Protein AF-0000000084493816 (afdb_homodimer)

InterPro domains:
  IPR004360 Glyoxalase/fosfomycin resistance/dioxygenase domain [PF00903] (9-113)
  IPR029068 Glyoxalase/Bleomycin resistance protein/Dihydroxybiphenyl dioxygenase [G3DSA:3.10.180.10] (10-118)
  IPR029068 Glyoxalase/Bleomycin resistance protein/Dihydroxybiphenyl dioxygenase [SSF54593] (7-115)
  IPR037523 Vicinal oxygen chelate (VOC), core domain [PS51819] (5-116)
  IPR052164 Anthracycline and Secondary Metabolite Biosynthesis Protein [PTHR33993] (6-117)

Nearest PDB structures (foldseek):
  2rk0-assembly1_A  TM=6.250E-01  e=1.752E-04  Parafrankia sp. EAN1pec
  5umw-assembly2_B  TM=6.306E-01  e=1.533E-04  Streptomyces sp. CB03234
  5umw-assembly3_D  TM=6.139E-01  e=5.103E-04  Streptomyces sp. CB03234
  6cky-assembly1_B  TM=6.015E-01  e=4.773E-04  Streptomyces uncialis
  1lqp-assembly1_B  TM=6.392E-01  e=2.220E-03  Pseudomonas aeruginosa

Foldseek 3Di:
DDDPDDPDDDDDDPDLVLQQVQCCLQVVDHADPVSHDDDDDDPPDDDDDDDDDCPDVPWDNVDRDEEEDEDPPVVVSQVSCVVVVWDWPDDWDQDQQFIKTWTAGPVGGIYIYGYGDDPD/DDDPDDPDDDDDDPDLVLQQVQCCLQVVDHADPVSHDDDDDDPPDDDDDDDDDCPDVPWDNVDRDEEEDEDPPVVVSQVSCVVVVWDWPDDWDQDQQFIKTWTAGPVGGIYIYGYGDDPD

pLDDT: mean 96.65, std 6.19, range [45.25, 98.94]

Solvent-accessible surface area (backbone atoms only — not comparable to full-atom values): 13318 Å² total; per-residue (Å²): 134,59,65,36,32,57,30,26,45,37,34,51,30,90,52,56,70,63,50,47,52,46,38,27,74,74,55,60,47,67,56,49,95,83,41,25,36,76,48,66,56,42,91,85,44,48,22,37,41,31,56,37,54,56,79,42,78,88,51,62,65,89,52,59,60,38,48,23,36,23,36,70,62,57,66,59,51,51,51,50,30,54,74,75,69,46,65,66,75,54,79,71,42,78,56,94,69,17,39,36,41,37,36,62,49,98,86,66,45,53,35,36,40,33,24,66,54,74,85,118,136,60,66,35,32,58,32,26,46,37,33,52,31,90,53,59,68,63,49,46,52,46,39,26,74,73,56,61,46,68,56,51,95,84,40,25,35,77,48,66,56,42,91,86,44,49,23,38,42,32,56,36,55,54,80,43,78,88,50,64,65,90,52,59,61,38,49,23,37,22,36,69,61,56,68,58,51,53,50,49,31,54,74,73,69,47,65,67,73,55,79,72,43,78,55,93,69,17,39,36,42,35,34,62,50,98,86,67,47,52,34,37,39,33,23,65,53,74,86,117

Sequence (240 aa):
MRIKGFGGIFLRSKDIDALKNWYKETLGISMGDWNGTVIKPDADNETIFSFFNEESDYFPEEQSVMLNFQVEEIEAWMEHFNRIGIPLLKEPEKSEYGTFIWISDPEGRWIEIWEKKSLNMRIKGFGGIFLRSKDIDALKNWYKETLGISMGDWNGTVIKPDADNETIFSFFNEESDYFPEEQSVMLNFQVEEIEAWMEHFNRIGIPLLKEPEKSEYGTFIWISDPEGRWIEIWEKKSLN

Secondary structure (DSSP, 8-state):
----EEEEEEEEES-HHHHHHHHHHHH-----TTSEEEE---TT--EEEEEEETT--SS-TT-SEEEEEEES-HHHHHHHHHHTT---SS--EEETTEEEEEEE-TTS-EEEEEEEPP--/----EEEEEEEEES-HHHHHHHHHHHH-----TTSEEEE---TT--EEEEEEETT--SS-TT-SEEEEEEES-HHHHHHHHHHTT---SS--EEETTEEEEEEE-TTS-EEEEEEEPP--

Structure (mmCIF, N/CA/C/O backbone):
data_AF-0000000084493816-model_v1
#
loop_
_entity.id
_entity.type
_entity.pdbx_description
1 polymer Glyoxalase
#
loop_
_atom_site.group_PDB
_atom_site.id
_atom_site.type_symbol
_atom_site.label_atom_id
_atom_site.label_alt_id
_atom_site.label_comp_id
_atom_site.label_asym_id
_atom_site.label_entity_id
_atom_site.label_seq_id
_atom_site.pdbx_PDB_ins_code
_atom_site.Cartn_x
_atom_site.Cartn_y
_atom_site.Cartn_z
_atom_site.occupancy
_atom_site.B_iso_or_equiv
_atom_site.auth_seq_id
_atom_site.auth_comp_id
_atom_site.auth_asym_id
_atom_site.auth_atom_id
_atom_site.pdbx_PDB_model_num
ATOM 1 N N . MET A 1 1 ? -9.055 -12.445 -16.219 1 94.12 1 MET A N 1
ATOM 2 C CA . MET A 1 1 ? -8.57 -12.375 -14.844 1 94.12 1 MET A CA 1
ATOM 3 C C . MET A 1 1 ? -8.18 -10.945 -14.477 1 94.12 1 MET A C 1
ATOM 5 O O . MET A 1 1 ? -7.621 -10.219 -15.305 1 94.12 1 MET A O 1
ATOM 9 N N . ARG A 1 2 ? -8.633 -10.516 -13.25 1 95.25 2 ARG A N 1
ATOM 10 C CA . ARG A 1 2 ? -8.258 -9.18 -12.805 1 95.25 2 ARG A CA 1
ATOM 11 C C . ARG A 1 2 ? -8.039 -9.141 -11.297 1 95.25 2 ARG A C 1
ATOM 13 O O . ARG A 1 2 ? -8.539 -10.008 -10.578 1 95.25 2 ARG A O 1
ATOM 20 N N . ILE A 1 3 ? -7.309 -8.219 -10.828 1 97.5 3 ILE A N 1
ATOM 21 C CA . ILE A 1 3 ? -7.184 -7.996 -9.391 1 97.5 3 ILE A CA 1
ATOM 22 C C . ILE A 1 3 ? -8.445 -7.32 -8.859 1 97.5 3 ILE A C 1
ATOM 24 O O . ILE A 1 3 ? -9.039 -6.48 -9.539 1 97.5 3 ILE A O 1
ATOM 28 N N . LYS A 1 4 ? -8.867 -7.637 -7.727 1 95.88 4 LYS A N 1
ATOM 29 C CA . LYS A 1 4 ? -10.047 -7.051 -7.102 1 95.88 4 LYS A CA 1
ATOM 30 C C . LYS A 1 4 ? -9.688 -5.777 -6.344 1 95.88 4 LYS A C 1
ATOM 32 O O . LYS A 1 4 ? -10.562 -4.953 -6.059 1 95.88 4 LYS A O 1
ATOM 37 N N . GLY A 1 5 ? -8.5 -5.613 -5.996 1 97.06 5 GLY A N 1
ATOM 38 C CA . GLY A 1 5 ? -7.93 -4.555 -5.18 1 97.06 5 GLY A CA 1
ATOM 39 C C . GLY A 1 5 ? -6.746 -5.016 -4.352 1 97.06 5 GLY A C 1
ATOM 40 O O . GLY A 1 5 ? -6.258 -6.137 -4.523 1 97.06 5 GLY A O 1
ATOM 41 N N . PHE A 1 6 ? -6.242 -4.148 -3.559 1 98.56 6 PHE A N 1
ATOM 42 C CA . PHE A 1 6 ? -5.207 -4.535 -2.607 1 98.56 6 PHE A CA 1
ATOM 43 C C . PHE A 1 6 ? -5.793 -5.398 -1.492 1 98.56 6 PHE A C 1
ATOM 45 O O . PHE A 1 6 ? -6.777 -5.016 -0.859 1 98.56 6 PHE A O 1
ATOM 52 N N . GLY A 1 7 ? -5.207 -6.527 -1.312 1 98.25 7 GLY A N 1
ATOM 53 C CA . GLY A 1 7 ? -5.617 -7.398 -0.225 1 98.25 7 GLY A CA 1
ATOM 54 C C . GLY A 1 7 ? -4.852 -7.152 1.061 1 98.25 7 GLY A C 1
ATOM 55 O O . GLY A 1 7 ? -5.312 -7.523 2.145 1 98.25 7 GLY A O 1
ATOM 56 N N . GLY A 1 8 ? -3.697 -6.594 0.86 1 98.75 8 GLY A N 1
ATOM 57 C CA . GLY A 1 8 ? -2.861 -6.309 2.016 1 98.75 8 GLY A CA 1
ATOM 58 C C . GLY A 1 8 ? -1.75 -5.32 1.72 1 98.75 8 GLY A C 1
ATOM 59 O O . GLY A 1 8 ? -1.233 -5.273 0.601 1 98.75 8 GLY A O 1
ATOM 60 N N . ILE A 1 9 ? -1.418 -4.57 2.668 1 98.88 9 ILE A N 1
ATOM 61 C CA . ILE A 1 9 ? -0.25 -3.699 2.723 1 98.88 9 ILE A CA 1
ATOM 62 C C . ILE A 1 9 ? 0.529 -3.959 4.008 1 98.88 9 ILE A C 1
ATOM 64 O O . ILE A 1 9 ? 0.068 -3.619 5.102 1 98.88 9 ILE A O 1
ATOM 68 N N . PHE A 1 10 ? 1.665 -4.543 3.824 1 98.88 10 PHE A N 1
ATOM 69 C CA . PHE A 1 10 ? 2.463 -4.988 4.961 1 98.88 10 PHE A CA 1
ATOM 70 C C . PHE A 1 10 ? 3.744 -4.172 5.078 1 98.88 10 PHE A C 1
ATOM 72 O O . PHE A 1 10 ? 4.648 -4.305 4.25 1 98.88 10 PHE A O 1
ATOM 79 N N . LEU A 1 11 ? 3.846 -3.4 6.086 1 98.62 11 LEU A N 1
ATOM 80 C CA . LEU A 1 11 ? 4.98 -2.504 6.281 1 98.62 11 LEU A CA 1
ATOM 81 C C . LEU A 1 11 ? 5.934 -3.051 7.34 1 98.62 11 LEU A C 1
ATOM 83 O O . LEU A 1 11 ? 5.488 -3.553 8.375 1 98.62 11 LEU A O 1
ATOM 87 N N . ARG A 1 12 ? 7.195 -2.947 7.055 1 98.06 12 ARG A N 1
ATOM 88 C CA . ARG A 1 12 ? 8.18 -3.271 8.078 1 98.06 12 ARG A CA 1
ATOM 89 C C . ARG A 1 12 ? 8.312 -2.137 9.094 1 98.06 12 ARG A C 1
ATOM 91 O O . ARG A 1 12 ? 8.195 -0.962 8.734 1 98.06 12 ARG A O 1
ATOM 98 N N . SER A 1 13 ? 8.484 -2.529 10.266 1 97.81 13 SER A N 1
ATOM 99 C CA . SER A 1 13 ? 8.617 -1.555 11.344 1 97.81 13 SER A CA 1
ATOM 100 C C . SER A 1 13 ? 9.664 -1.992 12.359 1 97.81 13 SER A C 1
ATOM 102 O O . SER A 1 13 ? 9.797 -3.184 12.656 1 97.81 13 SER A O 1
ATOM 104 N N . LYS A 1 14 ? 10.414 -1.041 12.93 1 97.19 14 LYS A N 1
ATOM 105 C CA . LYS A 1 14 ? 11.406 -1.287 13.977 1 97.19 14 LYS A CA 1
ATOM 106 C C . LYS A 1 14 ? 10.75 -1.374 15.352 1 97.19 14 LYS A C 1
ATOM 108 O O . LYS A 1 14 ? 11.172 -2.164 16.203 1 97.19 14 LYS A O 1
ATOM 113 N N . ASP A 1 15 ? 9.812 -0.598 15.641 1 98.25 15 ASP A N 1
ATOM 114 C CA . ASP A 1 15 ? 9.078 -0.543 16.891 1 98.25 15 ASP A CA 1
ATOM 115 C C . ASP A 1 15 ? 7.566 -0.589 16.656 1 98.25 15 ASP A C 1
ATOM 117 O O . ASP A 1 15 ? 6.906 0.45 16.641 1 98.25 15 ASP A O 1
ATOM 121 N N . ILE A 1 16 ? 7.059 -1.788 16.578 1 98.5 16 ILE A N 1
ATOM 122 C CA . ILE A 1 16 ? 5.684 -2.021 16.156 1 98.5 16 ILE A CA 1
ATOM 123 C C . ILE A 1 16 ? 4.715 -1.404 17.156 1 98.5 16 ILE A C 1
ATOM 125 O O . ILE A 1 16 ? 3.754 -0.733 16.766 1 98.5 16 ILE A O 1
ATOM 129 N N . ASP A 1 17 ? 4.934 -1.599 18.406 1 98.31 17 ASP A N 1
ATOM 130 C CA . ASP A 1 17 ? 4.023 -1.095 19.422 1 98.31 17 ASP A CA 1
ATOM 131 C C . ASP A 1 17 ? 3.924 0.428 19.359 1 98.31 17 ASP A C 1
ATOM 133 O O . ASP A 1 17 ? 2.824 0.985 19.406 1 98.31 17 ASP A O 1
ATOM 137 N N . ALA A 1 18 ? 5.062 1.092 19.297 1 98.44 18 ALA A N 1
ATOM 138 C CA . ALA A 1 18 ? 5.066 2.549 19.203 1 98.44 18 ALA A CA 1
ATOM 139 C C . ALA A 1 18 ? 4.348 3.016 17.938 1 98.44 18 ALA A C 1
ATOM 141 O O . ALA A 1 18 ? 3.59 3.988 17.969 1 98.44 18 ALA A O 1
ATOM 142 N N . LEU A 1 19 ? 4.617 2.316 16.859 1 98.56 19 LEU A N 1
ATOM 143 C CA . LEU A 1 19 ? 4.004 2.705 15.594 1 98.56 19 LEU A CA 1
ATOM 144 C C . LEU A 1 19 ? 2.496 2.482 15.633 1 98.56 19 LEU A C 1
ATOM 146 O O . LEU A 1 19 ? 1.729 3.322 15.148 1 98.56 19 LEU A O 1
ATOM 150 N N . LYS A 1 20 ? 2.068 1.372 16.188 1 98.69 20 LYS A N 1
ATOM 151 C CA . LYS A 1 20 ? 0.638 1.113 16.328 1 98.69 20 LYS A CA 1
ATOM 152 C C . LYS A 1 20 ? -0.047 2.217 17.125 1 98.69 20 LYS A C 1
ATOM 154 O O . LYS A 1 20 ? -1.107 2.707 16.734 1 98.69 20 LYS A O 1
ATOM 159 N N . ASN A 1 21 ? 0.5 2.59 18.234 1 98.69 21 ASN A N 1
ATOM 160 C CA . ASN A 1 21 ? -0.053 3.656 19.062 1 98.69 21 ASN A CA 1
ATOM 161 C C . ASN A 1 21 ? -0.108 4.98 18.297 1 98.69 21 ASN A C 1
ATOM 163 O O . ASN A 1 21 ? -1.093 5.715 18.406 1 98.69 21 ASN A O 1
ATOM 167 N N . TRP A 1 22 ? 0.979 5.25 17.594 1 98.81 22 TRP A N 1
ATOM 168 C CA . TRP A 1 22 ? 1.022 6.484 16.812 1 98.81 22 TRP A CA 1
ATOM 169 C C . TRP A 1 22 ? -0.09 6.512 15.773 1 98.81 22 TRP A C 1
ATOM 171 O O . TRP A 1 22 ? -0.786 7.516 15.625 1 98.81 22 TRP A O 1
ATOM 181 N N . TYR A 1 23 ? -0.275 5.461 14.953 1 98.81 23 TYR A N 1
ATOM 182 C CA . TYR A 1 23 ? -1.303 5.398 13.922 1 98.81 23 TYR A CA 1
ATOM 183 C C . TYR A 1 23 ? -2.695 5.535 14.531 1 98.81 23 TYR A C 1
ATOM 185 O O . TYR A 1 23 ? -3.586 6.137 13.922 1 98.81 23 TYR A O 1
ATOM 193 N N . LYS A 1 24 ? -2.869 4.926 15.688 1 98.62 24 LYS A N 1
ATOM 194 C CA . LYS A 1 24 ? -4.148 5.055 16.391 1 98.62 24 LYS A CA 1
ATOM 195 C C . LYS A 1 24 ? -4.422 6.504 16.766 1 98.62 24 LYS A C 1
ATOM 197 O O . LYS A 1 24 ? -5.477 7.051 16.438 1 98.62 24 LYS A O 1
ATOM 202 N N . GLU A 1 25 ? -3.5 7.113 17.422 1 98.5 25 GLU A N 1
ATOM 203 C CA . GLU A 1 25 ? -3.668 8.484 17.891 1 98.5 25 GLU A CA 1
ATOM 204 C C . GLU A 1 25 ? -3.748 9.461 16.734 1 98.5 25 GLU A C 1
ATOM 206 O O . GLU A 1 25 ? -4.527 10.422 16.766 1 98.5 25 GLU A O 1
ATOM 211 N N . THR A 1 26 ? -2.949 9.266 15.719 1 98.81 26 THR A N 1
ATOM 212 C CA . THR A 1 26 ? -2.748 10.25 14.664 1 98.81 26 THR A CA 1
ATOM 213 C C . THR A 1 26 ? -3.795 10.086 13.562 1 98.81 26 THR A C 1
ATOM 215 O O . THR A 1 26 ? -4.32 11.078 13.047 1 98.81 26 THR A O 1
ATOM 218 N N . LEU A 1 27 ? -4.117 8.836 13.227 1 98.69 27 LEU A N 1
ATOM 219 C CA . LEU A 1 27 ? -4.961 8.594 12.062 1 98.69 27 LEU A CA 1
ATOM 220 C C . LEU A 1 27 ? -6.234 7.855 12.453 1 98.69 27 LEU A C 1
ATOM 222 O O . LEU A 1 27 ? -7.105 7.617 11.617 1 98.69 27 LEU A O 1
ATOM 226 N N . GLY A 1 28 ? -6.336 7.445 13.703 1 98.31 28 GLY A N 1
ATOM 227 C CA . GLY A 1 28 ? -7.5 6.703 14.172 1 98.31 28 GLY A CA 1
ATOM 228 C C . GLY A 1 28 ? -7.492 5.25 13.742 1 98.31 28 GLY A C 1
ATOM 229 O O . GLY A 1 28 ? -8.531 4.59 13.742 1 98.31 28 GLY A O 1
ATOM 230 N N . ILE A 1 29 ? -6.355 4.773 13.297 1 98.5 29 ILE A N 1
ATOM 231 C CA . ILE A 1 29 ? -6.246 3.389 12.852 1 98.5 29 ILE A CA 1
ATOM 232 C C . ILE A 1 29 ? -5.832 2.504 14.031 1 98.5 29 ILE A C 1
ATOM 234 O O . ILE A 1 29 ? -4.676 2.527 14.453 1 98.5 29 ILE A O 1
ATOM 238 N N . SER A 1 30 ? -6.77 1.758 14.477 1 98.25 30 SER A N 1
ATOM 239 C CA . SER A 1 30 ? -6.5 0.808 15.547 1 98.25 30 SER A CA 1
ATOM 240 C C . SER A 1 30 ? -6.145 -0.568 14.992 1 98.25 30 SER A C 1
ATOM 242 O O . SER A 1 30 ? -6.781 -1.048 14.055 1 98.25 30 SER A O 1
ATOM 244 N N . MET A 1 31 ? -5.141 -1.161 15.602 1 98.44 31 MET A N 1
ATOM 245 C CA . MET A 1 31 ? -4.676 -2.469 15.148 1 98.44 31 MET A CA 1
ATOM 246 C C . MET A 1 31 ? -4.758 -3.496 16.266 1 98.44 31 MET A C 1
ATOM 248 O O . MET A 1 31 ? -4.543 -3.166 17.438 1 98.44 31 MET A O 1
ATOM 252 N N . GLY A 1 32 ? -5.02 -4.703 15.93 1 98.19 32 GLY A N 1
ATOM 253 C CA . GLY A 1 32 ? -5.137 -5.781 16.891 1 98.19 32 GLY A CA 1
ATOM 254 C C . GLY A 1 32 ? -3.797 -6.34 17.328 1 98.19 32 GLY A C 1
ATOM 255 O O . GLY A 1 32 ? -2.746 -5.816 16.953 1 98.19 32 GLY A O 1
ATOM 256 N N . ASP A 1 33 ? -3.861 -7.41 18.141 1 97.69 33 ASP A N 1
ATOM 257 C CA . ASP A 1 33 ? -2.67 -8.047 18.688 1 97.69 33 ASP A CA 1
ATOM 258 C C . ASP A 1 33 ? -1.824 -8.688 17.594 1 97.69 33 ASP A C 1
ATOM 260 O O . ASP A 1 33 ? -0.624 -8.898 17.766 1 97.69 33 ASP A O 1
ATOM 264 N N . TRP A 1 34 ? -2.453 -8.945 16.516 1 97.31 34 TRP A N 1
ATOM 265 C CA . TRP A 1 34 ? -1.742 -9.531 15.383 1 97.31 34 TRP A CA 1
ATOM 266 C C . TRP A 1 34 ? -1.042 -8.453 14.562 1 97.31 34 TRP A C 1
ATOM 268 O O . TRP A 1 34 ? -0.647 -8.695 13.422 1 97.31 34 TRP A O 1
ATOM 278 N N . ASN A 1 35 ? -0.989 -7.188 15.047 1 98.5 35 ASN A N 1
ATOM 279 C CA . ASN A 1 35 ? -0.271 -6.047 14.492 1 98.5 35 ASN A CA 1
ATOM 280 C C . ASN A 1 35 ? -0.924 -5.535 13.211 1 98.5 35 ASN A C 1
ATOM 282 O O . ASN A 1 35 ? -0.248 -4.988 12.344 1 98.5 35 ASN A O 1
ATOM 286 N N . GLY A 1 36 ? -2.172 -5.738 13.062 1 98.69 36 GLY A N 1
ATOM 287 C CA . GLY A 1 36 ? -2.846 -5.305 11.852 1 98.69 36 GLY A CA 1
ATOM 288 C C . GLY A 1 36 ? -4.32 -5.02 12.055 1 98.69 36 GLY A C 1
ATOM 289 O O . GLY A 1 36 ? -4.828 -5.125 13.172 1 98.69 36 GLY A O 1
ATOM 290 N N . THR A 1 37 ? -4.902 -4.5 11 1 98.69 37 THR A N 1
ATOM 291 C CA . THR A 1 37 ? -6.336 -4.227 10.938 1 98.69 37 THR A CA 1
ATOM 292 C C . THR A 1 37 ? -6.867 -4.441 9.523 1 98.69 37 THR A C 1
ATOM 294 O O . THR A 1 37 ? -6.09 -4.641 8.586 1 98.69 37 THR A O 1
ATOM 297 N N . VAL A 1 38 ? -8.156 -4.535 9.414 1 97.88 38 VAL A N 1
ATOM 298 C CA . VAL A 1 38 ? -8.82 -4.598 8.117 1 97.88 38 VAL A CA 1
ATOM 299 C C . VAL A 1 38 ? -9.367 -3.221 7.75 1 97.88 38 VAL A C 1
ATOM 301 O O . VAL A 1 38 ? -10.125 -2.619 8.516 1 97.88 38 VAL A O 1
ATOM 304 N N . ILE A 1 39 ? -8.906 -2.727 6.672 1 97.31 39 ILE A N 1
ATOM 305 C CA . ILE A 1 39 ? -9.445 -1.474 6.152 1 97.31 39 ILE A CA 1
ATOM 306 C C . ILE A 1 39 ? -10.43 -1.766 5.02 1 97.31 3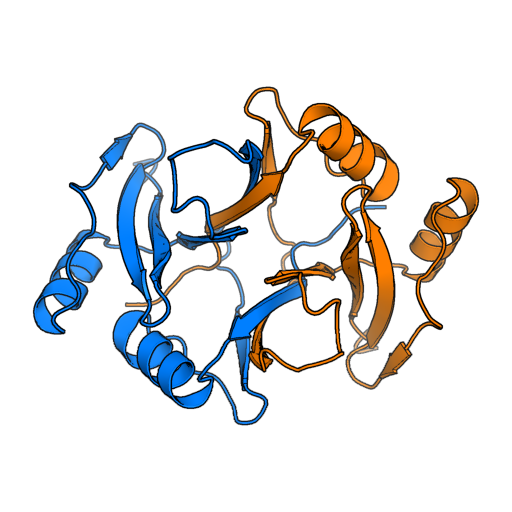9 ILE A C 1
ATOM 308 O O . ILE A 1 39 ? -10.062 -2.361 4.008 1 97.31 39 ILE A O 1
ATOM 312 N N . LYS A 1 40 ? -11.648 -1.415 5.219 1 95 40 LYS A N 1
ATOM 313 C CA . LYS A 1 40 ? -12.664 -1.466 4.168 1 95 40 LYS A CA 1
ATOM 314 C C . LYS A 1 40 ? -12.852 -0.097 3.52 1 95 40 LYS A C 1
ATOM 316 O O . LYS A 1 40 ? -13.289 0.853 4.176 1 95 40 LYS A O 1
ATOM 321 N N . PRO A 1 41 ? -12.477 -0.058 2.256 1 94.5 41 PRO A N 1
ATOM 322 C CA . PRO A 1 41 ? -12.586 1.245 1.597 1 94.5 41 PRO A CA 1
ATOM 323 C C . PRO A 1 41 ? -14.031 1.716 1.455 1 94.5 41 PRO A C 1
ATOM 325 O O . PRO A 1 41 ? -14.938 0.896 1.279 1 94.5 41 PRO A O 1
ATOM 328 N N . ASP A 1 42 ? -14.219 3.029 1.565 1 93.12 42 ASP A N 1
ATOM 329 C CA . ASP A 1 42 ? -15.516 3.609 1.231 1 93.12 42 ASP A CA 1
ATOM 330 C C . ASP A 1 42 ? -15.852 3.4 -0.245 1 93.12 42 ASP A C 1
ATOM 332 O O . ASP A 1 42 ? -14.953 3.162 -1.06 1 93.12 42 ASP A O 1
ATOM 336 N N . ALA A 1 43 ? -17.078 3.533 -0.568 1 91.06 43 ALA A N 1
ATOM 337 C CA . ALA A 1 43 ? -17.547 3.275 -1.929 1 91.06 43 ALA A CA 1
ATOM 338 C C . ALA A 1 43 ? -16.906 4.238 -2.922 1 91.06 43 ALA A C 1
ATOM 340 O O . ALA A 1 43 ? -16.672 3.883 -4.078 1 91.06 43 ALA A O 1
ATOM 341 N N . ASP A 1 44 ? -16.625 5.426 -2.457 1 90.75 44 ASP A N 1
ATOM 342 C CA . ASP A 1 44 ? -16.094 6.438 -3.365 1 90.75 44 ASP A CA 1
ATOM 343 C C . ASP A 1 44 ? -14.578 6.484 -3.309 1 90.75 44 ASP A C 1
ATOM 345 O O . ASP A 1 44 ? -13.953 7.391 -3.873 1 90.75 44 ASP A O 1
ATOM 349 N N . ASN A 1 45 ? -13.953 5.551 -2.588 1 94.06 45 ASN A N 1
ATOM 350 C CA . ASN A 1 45 ? -12.5 5.484 -2.494 1 94.06 45 ASN A CA 1
ATOM 351 C C . ASN A 1 45 ? -11.867 5.043 -3.812 1 94.06 45 ASN A C 1
ATOM 353 O O . ASN A 1 45 ? -12.406 4.168 -4.496 1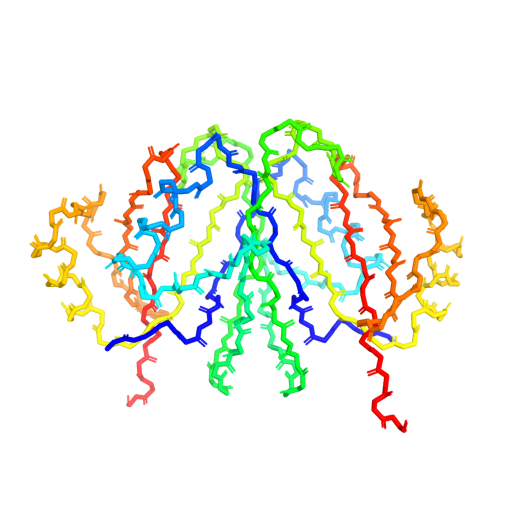 94.06 45 ASN A O 1
ATOM 357 N N . GLU A 1 46 ? -10.844 5.668 -4.215 1 93.88 46 GLU A N 1
ATOM 358 C CA . GLU A 1 46 ? -9.945 5.266 -5.297 1 93.88 46 GLU A CA 1
ATOM 359 C C . GLU A 1 46 ? -8.492 5.289 -4.84 1 93.88 46 GLU A C 1
ATOM 361 O O . GLU A 1 46 ? -8.078 6.195 -4.113 1 93.88 46 GLU A O 1
ATOM 366 N N . THR A 1 47 ? -7.812 4.273 -5.266 1 98 47 THR A N 1
ATOM 367 C CA . THR A 1 47 ? -6.406 4.191 -4.883 1 98 47 THR A CA 1
ATOM 368 C C . THR A 1 47 ? -5.504 4.426 -6.09 1 98 47 THR A C 1
ATOM 370 O O . THR A 1 47 ? -5.57 3.682 -7.074 1 98 47 THR A O 1
ATOM 373 N N . ILE A 1 48 ? -4.738 5.473 -6.051 1 98.5 48 ILE A N 1
ATOM 374 C CA . ILE A 1 48 ? -3.693 5.668 -7.047 1 98.5 48 ILE A CA 1
ATOM 375 C C . ILE A 1 48 ? -2.527 4.727 -6.766 1 98.5 48 ILE A C 1
ATOM 377 O O . ILE A 1 48 ? -1.966 4.734 -5.664 1 98.5 48 ILE A O 1
ATOM 381 N N . PHE A 1 49 ? -2.244 3.84 -7.656 1 98.88 49 PHE A N 1
ATOM 382 C CA . PHE A 1 49 ? -1.051 3.004 -7.621 1 98.88 49 PHE A CA 1
ATOM 383 C C . PHE A 1 49 ? -0.02 3.49 -8.633 1 98.88 49 PHE A C 1
ATOM 385 O O . PHE A 1 49 ? -0.279 3.498 -9.836 1 98.88 49 PHE A O 1
ATOM 392 N N . SER A 1 50 ? 1.095 3.934 -8.133 1 98.88 50 SER A N 1
ATOM 393 C CA . SER A 1 50 ? 2.035 4.578 -9.039 1 98.88 50 SER A CA 1
ATOM 394 C C . SER A 1 50 ? 3.479 4.285 -8.641 1 98.88 50 SER A C 1
ATOM 396 O O . SER A 1 50 ? 3.756 3.967 -7.484 1 98.88 50 SER A O 1
ATOM 398 N N . PHE A 1 51 ? 4.32 4.336 -9.648 1 98.81 51 PHE A N 1
ATOM 399 C CA . PHE A 1 51 ? 5.754 4.176 -9.445 1 98.81 51 PHE A CA 1
ATOM 400 C C . PHE A 1 51 ? 6.465 5.523 -9.492 1 98.81 51 PHE A C 1
ATOM 402 O O . PHE A 1 51 ? 6.137 6.371 -10.32 1 98.81 51 PHE A O 1
ATOM 409 N N . PHE A 1 52 ? 7.387 5.691 -8.602 1 98.5 52 PHE A N 1
ATOM 410 C CA . PHE A 1 52 ? 8.281 6.84 -8.57 1 98.5 52 PHE A CA 1
ATOM 411 C C . PHE A 1 52 ? 9.719 6.414 -8.812 1 98.5 52 PHE A C 1
ATOM 413 O O . PHE A 1 52 ? 10.156 5.363 -8.328 1 98.5 52 PHE A O 1
ATOM 420 N N . ASN A 1 53 ? 10.398 7.27 -9.508 1 96.88 53 ASN A N 1
ATOM 421 C CA . ASN A 1 53 ? 11.812 6.996 -9.742 1 96.88 53 ASN A CA 1
ATOM 422 C C . ASN A 1 53 ? 12.602 6.945 -8.438 1 96.88 53 ASN A C 1
ATOM 424 O O . ASN A 1 53 ? 12.312 7.695 -7.504 1 96.88 53 ASN A O 1
ATOM 428 N N . GLU A 1 54 ? 13.633 6.141 -8.453 1 95.06 54 GLU A N 1
ATOM 429 C CA . GLU A 1 54 ? 14.422 5.953 -7.242 1 95.06 54 GLU A CA 1
ATOM 430 C C . GLU A 1 54 ? 15.031 7.27 -6.77 1 95.06 54 GLU A C 1
ATOM 432 O O . GLU A 1 54 ? 15.273 7.453 -5.574 1 95.06 54 GLU A O 1
ATOM 437 N N . GLU A 1 55 ? 15.18 8.227 -7.672 1 94.44 55 GLU A N 1
ATOM 438 C CA . GLU A 1 55 ? 15.836 9.484 -7.336 1 94.44 55 GLU A CA 1
ATOM 439 C C . GLU A 1 55 ? 14.812 10.594 -7.086 1 94.44 55 GLU A C 1
ATOM 441 O O . GLU A 1 55 ? 15.18 11.734 -6.816 1 94.44 55 GLU A O 1
ATOM 446 N N . SER A 1 56 ? 13.547 10.211 -7.188 1 96.31 56 SER A N 1
ATOM 447 C CA . SER A 1 56 ? 12.516 11.219 -6.977 1 96.31 56 SER A CA 1
ATOM 448 C C . SER A 1 56 ? 12.625 11.836 -5.582 1 96.31 56 SER A C 1
ATOM 450 O O . SER A 1 56 ? 12.883 11.125 -4.605 1 96.31 56 SER A O 1
ATOM 452 N N . ASP A 1 57 ? 12.375 13.125 -5.496 1 96.06 57 ASP A N 1
ATOM 453 C CA . ASP A 1 57 ? 12.406 13.797 -4.199 1 96.06 57 ASP A CA 1
ATOM 454 C C . ASP A 1 57 ? 11 13.992 -3.645 1 96.06 57 ASP A C 1
ATOM 456 O O . ASP A 1 57 ? 10.797 14.758 -2.699 1 96.06 57 ASP A O 1
ATOM 460 N N . TYR A 1 58 ? 10.031 13.336 -4.18 1 97.12 58 TYR A N 1
ATOM 461 C CA . TYR A 1 58 ? 8.641 13.484 -3.764 1 97.12 58 TYR A CA 1
ATOM 462 C C . TYR A 1 58 ? 8.453 13.023 -2.324 1 97.12 58 TYR A C 1
ATOM 464 O O . TYR A 1 58 ? 7.633 13.586 -1.59 1 97.12 58 TYR A O 1
ATOM 472 N N . PHE A 1 59 ? 9.117 12.055 -1.895 1 97.56 59 PHE A N 1
ATOM 473 C CA . PHE A 1 59 ? 9.266 11.594 -0.518 1 97.56 59 PHE A CA 1
ATOM 474 C C . PHE A 1 59 ? 10.688 11.133 -0.251 1 97.56 59 PHE A C 1
ATOM 476 O O . PHE A 1 59 ? 11.5 11.031 -1.178 1 97.56 59 PHE A O 1
ATOM 483 N N . PRO A 1 60 ? 11.07 10.914 1.003 1 96.56 60 PRO A N 1
ATOM 484 C CA . PRO A 1 60 ? 12.469 10.641 1.319 1 96.56 60 PRO A CA 1
ATOM 485 C C . PRO A 1 60 ? 13.039 9.469 0.521 1 96.56 60 PRO A C 1
ATOM 487 O O . PRO A 1 60 ? 12.383 8.438 0.374 1 96.56 60 PRO A O 1
ATOM 490 N N . GLU A 1 61 ? 14.227 9.641 0.09 1 93 61 GLU A N 1
ATOM 491 C CA . GLU A 1 61 ? 14.852 8.695 -0.838 1 93 61 GLU A CA 1
ATOM 492 C C . GLU A 1 61 ? 15.008 7.32 -0.207 1 93 61 GLU A C 1
ATOM 494 O O . GLU A 1 61 ? 14.969 6.305 -0.904 1 93 61 GLU A O 1
ATOM 499 N N . GLU A 1 62 ? 15.18 7.285 1.07 1 92.94 62 GLU A N 1
ATOM 500 C CA . GLU A 1 62 ? 15.422 6.02 1.758 1 92.94 62 GLU A CA 1
ATOM 501 C C . GLU A 1 62 ? 14.125 5.238 1.946 1 92.94 62 GLU A C 1
ATOM 503 O O . GLU A 1 62 ? 14.148 4.066 2.332 1 92.94 62 GLU A O 1
ATOM 508 N N . GLN A 1 63 ? 13.039 5.902 1.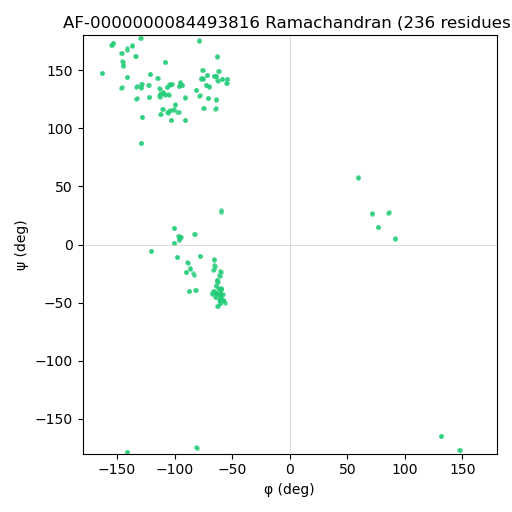664 1 95.44 63 GLN A N 1
ATOM 509 C CA . GLN A 1 63 ? 11.727 5.273 1.785 1 95.44 63 GLN A CA 1
ATOM 510 C C . GLN A 1 63 ? 11.305 4.625 0.469 1 95.44 63 GLN A C 1
ATOM 512 O O . GLN A 1 63 ? 11.273 5.289 -0.57 1 95.44 63 GLN A O 1
ATOM 517 N N . SER A 1 64 ? 10.961 3.391 0.531 1 96.06 64 SER A N 1
ATOM 518 C CA . SER A 1 64 ? 10.672 2.674 -0.707 1 96.06 64 SER A CA 1
ATOM 519 C C . SER A 1 64 ? 9.203 2.809 -1.092 1 96.06 64 SER A C 1
ATOM 521 O O . SER A 1 64 ? 8.82 2.488 -2.217 1 96.06 64 SER A O 1
ATOM 523 N N . VAL A 1 65 ? 8.328 3.266 -0.129 1 98.5 65 VAL A N 1
ATOM 524 C CA . VAL A 1 65 ? 6.898 3.395 -0.376 1 98.5 65 VAL A CA 1
ATOM 525 C C . VAL A 1 65 ? 6.348 4.594 0.391 1 98.5 65 VAL A C 1
ATOM 527 O O . VAL A 1 65 ? 6.754 4.855 1.525 1 98.5 65 VAL A O 1
ATOM 530 N N . MET A 1 66 ? 5.574 5.348 -0.214 1 98.81 66 MET A N 1
ATOM 531 C CA . MET A 1 66 ? 4.75 6.324 0.494 1 98.81 66 MET A CA 1
ATOM 532 C C . MET A 1 66 ? 3.271 5.969 0.389 1 98.81 66 MET A C 1
ATOM 534 O O . MET A 1 66 ? 2.775 5.676 -0.7 1 98.81 66 MET A O 1
ATOM 538 N N . LEU A 1 67 ? 2.605 5.945 1.523 1 98.88 67 LEU A N 1
ATOM 539 C CA . LEU A 1 67 ? 1.167 5.707 1.554 1 98.88 67 LEU A CA 1
ATOM 540 C C . LEU A 1 67 ? 0.399 7.023 1.601 1 98.88 67 LEU A C 1
ATOM 542 O O . LEU A 1 67 ? 0.826 7.973 2.262 1 98.88 67 LEU A O 1
ATOM 546 N N . ASN A 1 68 ? -0.611 7.074 0.902 1 98.88 68 ASN A N 1
ATOM 547 C CA . ASN A 1 68 ? -1.596 8.148 0.922 1 98.88 68 ASN A CA 1
ATOM 548 C C . ASN A 1 68 ? -2.941 7.668 1.459 1 98.88 68 ASN A C 1
ATOM 550 O O . ASN A 1 68 ? -3.457 6.641 1.021 1 98.88 68 ASN A O 1
ATOM 554 N N . PHE A 1 69 ? -3.475 8.328 2.434 1 98.81 69 PHE A N 1
ATOM 555 C CA . PHE A 1 69 ? -4.805 8.023 2.953 1 98.81 69 PHE A CA 1
ATOM 556 C C . PHE A 1 69 ? -5.812 9.078 2.498 1 98.81 69 PHE A C 1
ATOM 558 O O . PHE A 1 69 ? -5.574 10.273 2.646 1 98.81 69 PHE A O 1
ATOM 565 N N . GLN A 1 70 ? -6.887 8.57 1.954 1 98.31 70 GLN A N 1
ATOM 566 C CA . GLN A 1 70 ? -7.977 9.453 1.558 1 98.31 70 GLN A CA 1
ATOM 567 C C . GLN A 1 70 ? -8.859 9.805 2.75 1 98.31 70 GLN A C 1
ATOM 569 O O . GLN A 1 70 ? -9.219 8.93 3.543 1 98.31 70 GLN A O 1
ATOM 574 N N . VAL A 1 71 ? -9.188 11.086 2.92 1 98.25 71 VAL A N 1
ATOM 575 C CA . VAL A 1 71 ? -10.031 11.523 4.027 1 98.25 71 VAL A CA 1
ATOM 576 C C . VAL A 1 71 ? -11.055 12.539 3.527 1 98.25 71 VAL A C 1
ATOM 578 O O . VAL A 1 71 ? -11.055 12.906 2.352 1 98.25 71 VAL A O 1
ATOM 581 N N . GLU A 1 72 ? -11.992 12.859 4.418 1 96.5 72 GLU A N 1
ATOM 582 C CA . GLU A 1 72 ? -12.828 14.047 4.285 1 96.5 72 GLU A CA 1
ATOM 583 C C . GLU A 1 72 ? -12.445 15.109 5.312 1 96.5 72 GLU A C 1
ATOM 585 O O . GLU A 1 72 ? -11.812 14.797 6.324 1 96.5 72 GLU A O 1
ATOM 590 N N . GLU A 1 73 ? -12.797 16.406 4.965 1 96.38 73 GLU A N 1
ATOM 591 C CA . GLU A 1 73 ? -12.594 17.516 5.895 1 96.38 73 GLU A CA 1
ATOM 592 C C . GLU A 1 73 ? -11.117 17.656 6.266 1 96.38 73 GLU A C 1
ATOM 594 O O . GLU A 1 73 ? -10.773 17.688 7.449 1 96.38 73 GLU A O 1
ATOM 599 N N . ILE A 1 74 ? -10.281 17.844 5.312 1 98.06 74 ILE A N 1
ATOM 600 C CA . ILE A 1 74 ? -8.836 17.859 5.488 1 98.06 74 ILE A CA 1
ATOM 601 C C . ILE A 1 74 ? -8.445 18.984 6.441 1 98.06 74 ILE A C 1
ATOM 603 O O . ILE A 1 74 ? -7.465 18.875 7.18 1 98.06 74 ILE A O 1
ATOM 607 N N . GLU A 1 75 ? -9.242 20.047 6.523 1 97.94 75 GLU A N 1
ATOM 608 C CA . GLU A 1 75 ? -8.977 21.125 7.477 1 97.94 75 GLU A CA 1
ATOM 609 C C . GLU A 1 75 ? -9.086 20.625 8.914 1 97.94 75 GLU A C 1
ATOM 611 O O . GLU A 1 75 ? -8.297 21.016 9.773 1 97.94 75 GLU A O 1
ATOM 616 N N . ALA A 1 76 ? -10.094 19.828 9.125 1 98.5 76 ALA A N 1
ATOM 617 C CA . ALA A 1 76 ? -10.242 19.219 10.445 1 98.5 76 ALA A CA 1
ATOM 618 C C . ALA A 1 76 ? -9.047 18.344 10.789 1 98.5 76 ALA A C 1
ATOM 620 O O . ALA A 1 76 ? -8.609 18.312 11.945 1 98.5 76 ALA A O 1
ATOM 621 N N . TRP A 1 77 ? -8.523 17.625 9.82 1 98.69 77 TRP A N 1
ATOM 622 C CA . TRP A 1 77 ? -7.336 16.797 10.031 1 98.69 77 TRP A CA 1
ATOM 623 C C . TRP A 1 77 ? -6.121 17.656 10.367 1 98.69 77 TRP A C 1
ATOM 625 O O . TRP A 1 77 ? -5.34 17.328 11.258 1 98.69 77 TRP A O 1
ATOM 635 N N . MET A 1 78 ? -5.969 18.766 9.664 1 98.62 78 MET A N 1
ATOM 636 C CA . MET A 1 78 ? -4.863 19.672 9.961 1 98.62 78 MET A CA 1
ATOM 637 C C . MET A 1 78 ? -4.957 20.203 11.391 1 98.62 78 MET A C 1
ATOM 639 O O . MET A 1 78 ? -3.947 20.281 12.094 1 98.62 78 MET A O 1
ATOM 643 N N . GLU A 1 79 ? -6.156 20.562 11.742 1 98.62 79 GLU A N 1
ATOM 644 C CA . GLU A 1 79 ? -6.371 21 13.117 1 98.62 79 GLU A CA 1
ATOM 645 C C . GLU A 1 79 ? -6.023 19.906 14.117 1 98.62 79 GLU A C 1
ATOM 647 O O . GLU A 1 79 ? -5.383 20.172 15.133 1 98.62 79 GLU A O 1
ATOM 652 N N . HIS A 1 80 ? -6.5 18.734 13.828 1 98.75 80 HIS A N 1
ATOM 653 C CA . HIS A 1 80 ? -6.207 17.578 14.672 1 98.75 80 HIS A CA 1
ATOM 654 C C . HIS A 1 80 ? -4.703 17.359 14.805 1 98.75 80 HIS A C 1
ATOM 656 O O 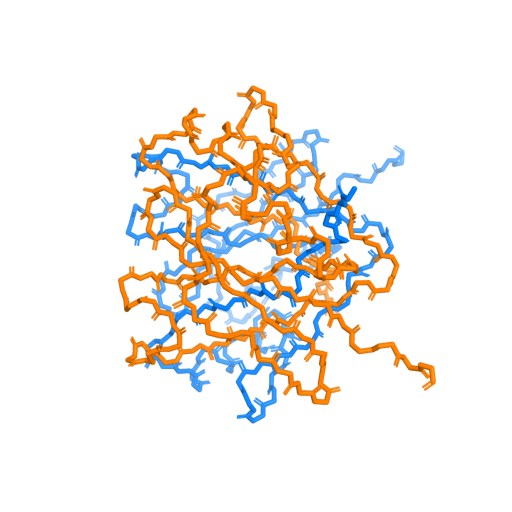. HIS A 1 80 ? -4.184 17.234 15.914 1 98.75 80 HIS A O 1
ATOM 662 N N . PHE A 1 81 ? -3.957 17.359 13.648 1 98.81 81 PHE A N 1
ATOM 663 C CA . PHE A 1 81 ? -2.512 17.156 13.664 1 98.81 81 PHE A CA 1
ATOM 664 C C . PHE A 1 81 ? -1.834 18.234 14.508 1 98.81 81 PHE A C 1
ATOM 666 O O . PHE A 1 81 ? -0.938 17.938 15.297 1 98.81 81 PHE A O 1
ATOM 673 N N . ASN A 1 82 ? -2.295 19.422 14.305 1 98.56 82 ASN A N 1
ATOM 674 C CA . ASN A 1 82 ? -1.76 20.531 15.102 1 98.56 82 ASN A CA 1
ATOM 675 C C . ASN A 1 82 ? -1.986 20.312 16.594 1 98.56 82 ASN A C 1
ATOM 677 O O . ASN A 1 82 ? -1.067 20.484 17.391 1 98.56 82 ASN A O 1
ATOM 681 N N . ARG A 1 83 ? -3.168 19.938 16.969 1 98.44 83 ARG A N 1
ATOM 682 C CA . ARG A 1 83 ? -3.549 19.75 18.359 1 98.44 83 ARG A CA 1
ATOM 683 C C . ARG A 1 83 ? -2.682 18.688 19.031 1 98.44 83 ARG A C 1
ATOM 685 O O . ARG A 1 83 ? -2.305 18.812 20.188 1 98.44 83 ARG A O 1
ATOM 692 N N . ILE A 1 84 ? -2.371 17.672 18.266 1 98.38 84 ILE A N 1
ATOM 693 C CA . ILE A 1 84 ? -1.653 16.562 18.891 1 98.38 84 ILE A CA 1
ATOM 694 C C . ILE A 1 84 ? -0.154 16.719 18.641 1 98.38 84 ILE A C 1
ATOM 696 O O . ILE A 1 84 ? 0.624 15.797 18.922 1 98.38 84 ILE A O 1
ATOM 700 N N . GLY A 1 85 ? 0.271 17.766 18.031 1 98.38 85 GLY A N 1
ATOM 701 C CA . GLY A 1 85 ? 1.68 18.109 17.922 1 98.38 85 GLY A CA 1
ATOM 702 C C . GLY A 1 85 ? 2.365 17.438 16.734 1 98.38 85 GLY A C 1
ATOM 703 O O . GLY A 1 85 ? 3.57 17.188 16.781 1 98.38 85 GLY A O 1
ATOM 704 N N . ILE A 1 86 ? 1.696 17.125 15.703 1 98.56 86 ILE A N 1
ATOM 705 C CA . ILE A 1 86 ? 2.26 16.562 14.477 1 98.56 86 ILE A CA 1
ATOM 706 C C . ILE A 1 86 ? 2.338 17.656 13.414 1 98.56 86 ILE A C 1
ATOM 708 O O . ILE A 1 86 ? 1.316 18.062 12.852 1 98.56 86 ILE A O 1
ATOM 712 N N . PRO A 1 87 ? 3.486 18.109 13.141 1 98.19 87 PRO A N 1
ATOM 713 C CA . PRO A 1 87 ? 3.604 19.188 12.156 1 98.19 87 PRO A CA 1
ATOM 714 C C . PRO A 1 87 ? 3.432 18.703 10.719 1 98.19 87 PRO A C 1
ATOM 716 O O . PRO A 1 87 ? 3.787 17.562 10.406 1 98.19 87 PRO A O 1
ATOM 719 N N . LEU A 1 88 ? 2.938 19.578 9.898 1 98.81 88 LEU A N 1
ATOM 720 C CA . LEU A 1 88 ? 2.982 19.328 8.461 1 98.81 88 LEU A CA 1
ATOM 721 C C . LEU A 1 88 ? 4.406 19.453 7.934 1 98.81 88 LEU A C 1
ATOM 723 O O . LEU A 1 88 ? 5.172 20.297 8.391 1 98.81 88 LEU A O 1
ATOM 727 N N . LEU A 1 89 ? 4.676 18.656 6.992 1 98.62 89 LEU A N 1
ATOM 728 C CA . LEU A 1 89 ? 6.035 18.641 6.461 1 98.62 89 LEU A CA 1
ATOM 729 C C . LEU A 1 89 ? 6.234 19.75 5.43 1 98.62 89 LEU A C 1
ATOM 731 O O . LEU A 1 89 ? 7.367 20.156 5.152 1 98.62 89 LEU A O 1
ATOM 735 N N . LYS A 1 90 ? 5.242 20.188 4.785 1 97.75 90 LYS A N 1
ATOM 736 C CA . LYS A 1 90 ? 5.207 21.297 3.828 1 97.75 90 LYS A CA 1
ATOM 737 C C . LYS A 1 90 ? 3.812 21.906 3.754 1 97.75 90 LYS A C 1
ATOM 739 O O . LYS A 1 90 ? 2.869 21.406 4.363 1 97.75 90 LYS A O 1
ATOM 744 N N . GLU A 1 91 ? 3.725 23.016 3.049 1 98.12 91 GLU A N 1
ATOM 745 C CA . GLU A 1 91 ? 2.428 23.672 2.895 1 98.12 91 GLU A CA 1
ATOM 746 C C . GLU A 1 91 ? 1.448 22.781 2.133 1 98.12 91 GLU A C 1
ATOM 748 O O . GLU A 1 91 ? 1.84 22.062 1.213 1 98.12 91 GLU A O 1
ATOM 753 N N . PRO A 1 92 ? 0.176 22.891 2.553 1 98.56 92 PRO A N 1
ATOM 754 C CA . PRO A 1 92 ? -0.83 22.141 1.797 1 98.56 92 PRO A CA 1
ATOM 755 C C . PRO A 1 92 ? -0.797 22.453 0.302 1 98.56 92 PRO A C 1
ATOM 757 O O . PRO A 1 92 ? -0.54 23.594 -0.09 1 98.56 92 PRO A O 1
ATOM 760 N N . GLU A 1 93 ? -1.014 21.406 -0.448 1 98.25 93 GLU A N 1
ATOM 761 C CA . GLU A 1 93 ? -1.127 21.578 -1.892 1 98.25 93 GLU A CA 1
ATOM 762 C C . GLU A 1 93 ? -2.566 21.391 -2.361 1 98.25 93 GLU A C 1
ATOM 764 O O . GLU A 1 93 ? -3.213 20.406 -2.012 1 98.25 93 GLU A O 1
ATOM 769 N N . LYS A 1 94 ? -3.043 22.375 -3.123 1 97.5 94 LYS A N 1
ATOM 770 C CA . LYS A 1 94 ? -4.363 22.281 -3.74 1 97.5 94 LYS A CA 1
ATOM 771 C C . LYS A 1 94 ? -4.254 22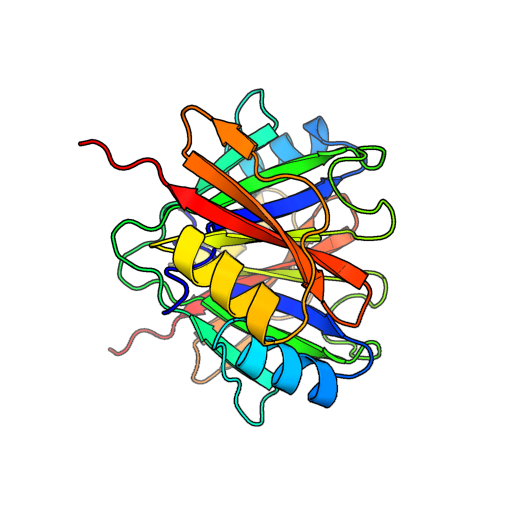.125 -5.254 1 97.5 94 LYS A C 1
ATOM 773 O O . LYS A 1 94 ? -3.445 22.812 -5.895 1 97.5 94 LYS A O 1
ATOM 778 N N . SER A 1 95 ? -4.957 21.188 -5.75 1 96.06 95 SER A N 1
ATOM 779 C CA . SER A 1 95 ? -4.961 20.922 -7.188 1 96.06 95 SER A CA 1
ATOM 780 C C . SER A 1 95 ? -6.355 20.547 -7.676 1 96.06 95 SER A C 1
ATOM 782 O O . SER A 1 95 ? -7.32 20.594 -6.91 1 96.06 95 SER A O 1
ATOM 784 N N . GLU A 1 96 ? -6.469 20.25 -8.984 1 95.38 96 GLU A N 1
ATOM 785 C CA . GLU A 1 96 ? -7.742 19.797 -9.547 1 95.38 96 GLU A CA 1
ATOM 786 C C . GLU A 1 96 ? -8.148 18.438 -8.984 1 95.38 96 GLU A C 1
ATOM 788 O O . GLU A 1 96 ? -9.312 18.047 -9.07 1 95.38 96 GLU A O 1
ATOM 793 N N . TYR A 1 97 ? -7.227 17.781 -8.328 1 95.44 97 TYR A N 1
ATOM 794 C CA . TYR A 1 97 ? -7.508 16.438 -7.809 1 95.44 97 TYR A CA 1
ATOM 795 C C . TYR A 1 97 ? -7.879 16.5 -6.332 1 95.44 97 TYR A C 1
ATOM 797 O O . TYR A 1 97 ? -8.281 15.492 -5.746 1 95.44 97 TYR A O 1
ATOM 805 N N . GLY A 1 98 ? -7.676 17.672 -5.734 1 97.38 98 GLY A N 1
ATOM 806 C CA . GLY A 1 98 ? -8.016 17.828 -4.328 1 97.38 98 GLY A CA 1
ATOM 807 C C . GLY A 1 98 ? -6.91 18.469 -3.514 1 97.38 98 GLY A C 1
ATOM 808 O O . GLY A 1 98 ? -6.066 19.188 -4.059 1 97.38 98 GLY A O 1
ATOM 809 N N . THR A 1 99 ? -7.035 18.344 -2.268 1 98.44 99 THR A N 1
ATOM 810 C CA . THR A 1 99 ? -6.07 18.922 -1.337 1 98.44 99 THR A CA 1
ATOM 811 C C . THR A 1 99 ? -5.195 17.828 -0.722 1 98.44 99 THR A C 1
ATOM 813 O O . THR A 1 99 ? -5.688 16.766 -0.348 1 98.44 99 THR A O 1
ATOM 816 N N . PHE A 1 100 ? -3.9 18.109 -0.668 1 98.75 100 PHE A N 1
ATOM 817 C CA . PHE A 1 100 ? -2.91 17.172 -0.147 1 98.75 100 PHE A CA 1
ATOM 818 C C . PHE A 1 100 ? -2.131 17.797 1.006 1 98.75 100 PHE A C 1
ATOM 820 O O . PHE A 1 100 ? -1.741 18.969 0.94 1 98.75 100 PHE A O 1
ATOM 827 N N . ILE A 1 101 ? -1.898 17.094 2.029 1 98.88 101 ILE A N 1
ATOM 828 C CA . ILE A 1 101 ? -0.975 17.469 3.096 1 98.88 101 ILE A CA 1
ATOM 829 C C . ILE A 1 101 ? -0.073 16.281 3.438 1 98.88 101 ILE A C 1
ATOM 831 O O . ILE A 1 101 ? -0.361 15.141 3.057 1 98.88 101 ILE A O 1
ATOM 835 N N . TRP A 1 102 ? 1.046 16.516 4.102 1 98.94 102 TRP A N 1
ATOM 836 C CA . TRP A 1 102 ? 2.041 15.492 4.41 1 98.94 102 TRP A CA 1
ATOM 837 C C . TRP A 1 102 ? 2.467 15.578 5.871 1 98.94 102 TRP A C 1
ATOM 839 O O . TRP A 1 102 ? 2.705 16.672 6.398 1 98.94 102 TRP A O 1
ATOM 849 N N . ILE A 1 103 ? 2.539 14.469 6.449 1 98.88 103 ILE A N 1
ATOM 850 C CA . ILE A 1 103 ? 3.094 14.312 7.789 1 98.88 103 ILE A CA 1
ATOM 851 C C . ILE A 1 103 ? 4.133 13.195 7.793 1 98.88 103 ILE A C 1
ATOM 853 O O . ILE A 1 103 ? 4.379 12.562 6.762 1 98.88 103 ILE A O 1
ATOM 857 N N . SER A 1 104 ? 4.754 12.961 8.922 1 98.62 104 SER A N 1
ATOM 858 C CA . SER A 1 104 ? 5.738 11.898 9.062 1 98.62 104 SER A CA 1
ATOM 859 C C . SER A 1 104 ? 5.434 11.023 10.281 1 98.62 104 SER A C 1
ATOM 861 O O . SER A 1 104 ? 5.082 11.531 11.344 1 98.62 104 SER A O 1
ATOM 863 N N . ASP A 1 105 ? 5.52 9.711 10.07 1 98.38 105 ASP A N 1
ATOM 864 C CA . ASP A 1 105 ? 5.371 8.836 11.234 1 98.38 105 ASP A CA 1
ATOM 865 C C . ASP A 1 105 ? 6.656 8.781 12.055 1 98.38 105 ASP A C 1
ATOM 867 O O . ASP A 1 105 ? 7.664 9.391 11.68 1 98.38 105 ASP A O 1
ATOM 871 N N . PRO A 1 106 ? 6.734 8.125 13.188 1 97.81 106 PRO A N 1
ATOM 872 C CA . PRO A 1 106 ? 7.879 8.164 14.102 1 97.81 106 PRO A CA 1
ATOM 873 C C . PRO A 1 106 ? 9.141 7.543 13.492 1 97.81 106 PRO A C 1
ATOM 875 O O . PRO A 1 106 ? 10.234 7.73 14.016 1 97.81 106 PRO A O 1
ATOM 878 N N . GLU A 1 107 ? 8.953 6.773 12.461 1 97.44 107 GLU A N 1
ATOM 879 C CA . GLU A 1 107 ? 10.102 6.129 11.828 1 97.44 107 GLU A CA 1
ATOM 880 C C . GLU A 1 107 ? 10.578 6.922 10.617 1 97.44 107 GLU A C 1
ATOM 882 O O . GLU A 1 107 ? 11.445 6.457 9.867 1 97.44 107 GLU A O 1
ATOM 887 N N . GLY A 1 108 ? 10 8.102 10.422 1 97.25 108 GLY A N 1
ATOM 888 C CA . GLY A 1 108 ? 10.477 9.008 9.391 1 97.25 108 GLY A CA 1
ATOM 889 C C . GLY A 1 108 ? 9.773 8.82 8.062 1 97.25 108 GLY A C 1
ATOM 890 O O . GLY A 1 108 ? 10.102 9.484 7.078 1 97.25 108 GLY A O 1
ATOM 891 N N . ARG A 1 109 ? 8.789 8.008 7.988 1 97.88 109 ARG A N 1
ATOM 892 C CA . ARG A 1 109 ? 8.055 7.785 6.75 1 97.88 109 ARG A CA 1
ATOM 893 C C . ARG A 1 109 ? 7.059 8.914 6.496 1 97.88 109 ARG A C 1
ATOM 895 O O . ARG A 1 109 ? 6.305 9.297 7.395 1 97.88 109 ARG A O 1
ATOM 902 N N . TRP A 1 110 ? 7.207 9.414 5.285 1 98.75 110 TRP A N 1
ATOM 903 C CA . TRP A 1 110 ? 6.195 10.398 4.895 1 98.75 110 TRP A CA 1
ATOM 904 C C . TRP A 1 110 ? 4.855 9.719 4.629 1 98.75 110 TRP A C 1
ATOM 906 O O . TRP A 1 110 ? 4.805 8.648 4.023 1 98.75 110 TRP A O 1
ATOM 916 N N . ILE A 1 111 ? 3.85 10.336 5.102 1 98.88 111 ILE A N 1
ATOM 917 C CA . ILE A 1 111 ? 2.467 9.938 4.859 1 98.88 111 ILE A CA 1
ATOM 918 C C . ILE A 1 111 ? 1.705 11.094 4.211 1 98.88 111 ILE A C 1
ATOM 920 O O . ILE A 1 111 ? 1.761 12.227 4.691 1 98.88 111 ILE A O 1
ATOM 924 N N . GLU A 1 112 ? 1.112 10.805 3.164 1 98.94 112 GLU A N 1
ATOM 925 C CA . GLU A 1 112 ? 0.273 11.789 2.48 1 98.94 112 GLU A CA 1
ATOM 926 C C . GLU A 1 112 ? -1.193 11.625 2.869 1 98.94 112 GLU A C 1
ATOM 928 O O . GLU A 1 112 ? -1.683 10.5 3.014 1 98.94 112 GLU A O 1
ATOM 933 N N . ILE A 1 113 ? -1.865 12.711 3.129 1 98.88 113 ILE A N 1
ATOM 934 C CA . ILE A 1 113 ? -3.303 12.766 3.369 1 98.88 113 ILE A CA 1
ATOM 935 C C . ILE A 1 113 ? -3.988 13.523 2.236 1 98.88 113 ILE A C 1
ATOM 937 O O . ILE A 1 113 ? -3.525 14.594 1.828 1 98.88 113 ILE A O 1
ATOM 941 N N . TRP A 1 114 ? -5.051 12.969 1.768 1 98.81 114 TRP A N 1
ATOM 942 C CA . TRP A 1 114 ? -5.668 13.492 0.55 1 98.81 114 TRP A CA 1
ATOM 943 C C . TRP A 1 114 ? -7.172 13.648 0.724 1 98.81 114 TRP A C 1
ATOM 945 O O . TRP A 1 114 ? -7.855 12.711 1.149 1 98.81 114 TRP A O 1
ATOM 955 N N . GLU A 1 115 ? -7.703 14.781 0.476 1 98.31 115 GLU A N 1
ATOM 956 C CA . GLU A 1 115 ? -9.133 15.008 0.299 1 98.31 115 GLU A CA 1
ATOM 957 C C . GLU A 1 115 ? -9.477 15.258 -1.167 1 98.31 115 GLU A C 1
ATOM 959 O O . GLU A 1 115 ? -9.047 16.25 -1.75 1 98.31 115 GLU A O 1
ATOM 964 N N . LYS A 1 116 ? -10.211 14.32 -1.669 1 96 116 LYS A N 1
ATOM 965 C CA . LYS A 1 116 ? -10.633 14.445 -3.062 1 96 116 LYS A CA 1
ATOM 966 C C . LYS A 1 116 ? -11.516 15.672 -3.264 1 96 116 LYS A C 1
ATOM 968 O O . LYS A 1 116 ? -12.352 15.984 -2.416 1 96 116 LYS A O 1
ATOM 973 N N . LYS A 1 117 ? -11.305 16.344 -4.43 1 91.69 117 LYS A N 1
ATOM 974 C CA . LYS A 1 117 ? -12.117 17.516 -4.746 1 91.69 117 LYS A CA 1
ATOM 975 C C . LYS A 1 117 ? -13.586 17.125 -4.91 1 91.69 117 LYS A C 1
ATOM 977 O O . LYS A 1 117 ? -13.906 16.141 -5.59 1 91.69 117 LYS A O 1
ATOM 982 N N . SER A 1 118 ? -14.445 17.797 -4.141 1 78.69 118 SER A N 1
ATOM 983 C CA . SER A 1 118 ? -15.883 17.578 -4.238 1 78.69 118 SER A CA 1
ATOM 984 C C . SER A 1 118 ? -16.422 18 -5.598 1 78.69 118 SER A C 1
ATOM 986 O O . SER A 1 118 ? -16.016 19.031 -6.137 1 78.69 118 SER A O 1
ATOM 988 N N . LEU A 1 119 ? -16.984 17.031 -6.406 1 61.88 119 LEU A N 1
ATOM 989 C CA . LEU A 1 119 ? -17.641 17.438 -7.645 1 61.88 119 LEU A CA 1
ATOM 990 C C . LEU A 1 119 ? -18.797 18.391 -7.363 1 61.88 119 LEU A C 1
ATOM 992 O O . LEU A 1 119 ? -19.531 18.781 -8.281 1 61.88 119 LEU A O 1
ATOM 996 N N . ASN A 1 120 ? -18.75 19.125 -6.391 1 45.53 120 ASN A N 1
ATOM 997 C CA . ASN A 1 120 ? -19.906 20.031 -6.398 1 45.53 120 ASN A CA 1
ATOM 998 C C . ASN A 1 120 ? -19.875 20.953 -7.609 1 45.53 120 ASN A C 1
ATOM 1000 O O . ASN A 1 120 ? -18.812 21.422 -8.023 1 45.53 120 ASN A O 1
ATOM 1004 N N . MET B 1 1 ? -13.688 11.836 12.789 1 94 1 MET B N 1
ATOM 1005 C CA . MET B 1 1 ? -12.812 11.789 11.625 1 94 1 MET B CA 1
ATOM 1006 C C . MET B 1 1 ? -12.281 10.375 11.406 1 94 1 MET B C 1
ATOM 1008 O O . MET B 1 1 ? -11.938 9.68 12.367 1 94 1 MET B O 1
ATOM 1012 N N . ARG B 1 2 ? -12.352 9.93 10.102 1 95.19 2 ARG B N 1
ATOM 1013 C CA . ARG B 1 2 ? -11.812 8.609 9.797 1 95.19 2 ARG B CA 1
ATOM 1014 C C . ARG B 1 2 ? -11.188 8.586 8.406 1 95.19 2 ARG B C 1
ATOM 1016 O O . ARG B 1 2 ? -11.492 9.43 7.562 1 95.19 2 ARG B O 1
ATOM 1023 N N . ILE B 1 3 ? -10.328 7.688 8.156 1 97.5 3 ILE B N 1
ATOM 1024 C CA . ILE B 1 3 ? -9.797 7.473 6.812 1 97.5 3 ILE B CA 1
ATOM 1025 C C . ILE B 1 3 ? -10.836 6.754 5.953 1 97.5 3 ILE B C 1
ATOM 1027 O O . ILE B 1 3 ? -11.562 5.887 6.445 1 97.5 3 ILE B O 1
ATOM 1031 N N . LYS B 1 4 ? -10.938 7.074 4.738 1 95.88 4 LYS B N 1
ATOM 1032 C CA . LYS B 1 4 ? -11.875 6.445 3.811 1 95.88 4 LYS B CA 1
ATOM 1033 C C . LYS B 1 4 ? -11.266 5.191 3.188 1 95.88 4 LYS B C 1
ATOM 1035 O O . LYS B 1 4 ? -11.992 4.336 2.674 1 95.88 4 LYS B O 1
ATOM 1040 N N . GLY B 1 5 ? -10.023 5.078 3.201 1 97.06 5 GLY B N 1
ATOM 1041 C CA . GLY B 1 5 ? -9.211 4.047 2.58 1 97.06 5 GLY B CA 1
ATOM 1042 C C . GLY B 1 5 ? -7.859 4.555 2.107 1 97.06 5 GLY B C 1
ATOM 1043 O O . GLY B 1 5 ? -7.484 5.691 2.395 1 97.06 5 GLY B O 1
ATOM 1044 N N . PHE B 1 6 ? -7.125 3.711 1.492 1 98.56 6 PHE B N 1
ATOM 1045 C CA . PHE B 1 6 ? -5.891 4.148 0.857 1 98.56 6 PHE B CA 1
ATOM 1046 C C . PHE B 1 6 ? -6.184 4.988 -0.381 1 98.56 6 PHE B C 1
ATOM 1048 O O . PHE B 1 6 ? -6.938 4.566 -1.258 1 98.56 6 PHE B O 1
ATOM 1055 N N . GLY B 1 7 ? -5.621 6.148 -0.408 1 98.19 7 GLY B N 1
ATOM 1056 C CA . GLY B 1 7 ? -5.754 7.008 -1.575 1 98.19 7 GLY B CA 1
ATOM 1057 C C . GLY B 1 7 ? -4.656 6.793 -2.602 1 98.19 7 GLY B C 1
ATOM 1058 O O . GLY B 1 7 ? -4.82 7.137 -3.773 1 98.19 7 GLY B O 1
ATOM 1059 N N . GLY B 1 8 ? -3.574 6.289 -2.088 1 98.75 8 GLY B N 1
ATOM 1060 C CA . GLY B 1 8 ? -2.441 6.043 -2.967 1 98.75 8 GLY B CA 1
ATOM 1061 C C . GLY B 1 8 ? -1.414 5.102 -2.365 1 98.75 8 GLY B C 1
ATOM 1062 O O . GLY B 1 8 ? -1.225 5.078 -1.147 1 98.75 8 GLY B O 1
ATOM 1063 N N . ILE B 1 9 ? -0.801 4.359 -3.18 1 98.88 9 ILE B N 1
ATOM 1064 C CA . ILE B 1 9 ? 0.371 3.539 -2.9 1 98.88 9 ILE B CA 1
ATOM 1065 C C . ILE B 1 9 ? 1.465 3.836 -3.924 1 98.88 9 ILE B C 1
ATOM 1067 O O . ILE B 1 9 ? 1.339 3.48 -5.098 1 98.88 9 ILE B O 1
ATOM 1071 N N . PHE B 1 10 ? 2.477 4.477 -3.436 1 98.88 10 PHE B N 1
ATOM 1072 C CA . PHE B 1 10 ? 3.541 4.961 -4.309 1 98.88 10 PHE B CA 1
ATOM 1073 C C . PHE B 1 10 ? 4.836 4.195 -4.059 1 98.88 10 PHE B C 1
ATOM 1075 O O . PHE B 1 10 ? 5.465 4.359 -3.012 1 98.88 10 PHE B O 1
ATOM 1082 N N . LEU B 1 11 ? 5.25 3.436 -5.004 1 98.62 11 LEU B N 1
ATOM 1083 C CA . LEU B 1 11 ? 6.43 2.592 -4.863 1 98.62 11 LEU B CA 1
ATOM 1084 C C . LEU B 1 11 ? 7.613 3.182 -5.625 1 98.62 11 LEU B C 1
ATOM 1086 O O . LEU B 1 11 ? 7.453 3.666 -6.75 1 98.62 11 LEU B O 1
ATOM 1090 N N . ARG B 1 12 ? 8.742 3.133 -5.004 1 98 12 ARG B N 1
ATOM 1091 C CA . ARG B 1 12 ? 9.961 3.498 -5.723 1 98 12 ARG B CA 1
ATOM 1092 C C . ARG B 1 12 ? 10.414 2.375 -6.648 1 98 12 ARG B C 1
ATOM 1094 O O . ARG B 1 12 ? 10.25 1.195 -6.328 1 98 12 ARG B O 1
ATOM 1101 N N . SER B 1 13 ? 10.898 2.768 -7.734 1 97.81 13 SER B N 1
ATOM 1102 C CA . SER B 1 13 ? 11.367 1.807 -8.727 1 97.81 13 SER B CA 1
ATOM 1103 C C . SER B 1 13 ? 12.641 2.293 -9.414 1 97.81 13 SER B C 1
ATOM 1105 O O . SER B 1 13 ? 12.797 3.488 -9.664 1 97.81 13 SER B O 1
ATOM 1107 N N . LYS B 1 14 ? 13.555 1.39 -9.734 1 97.12 14 LYS B N 1
ATOM 1108 C CA . LYS B 1 14 ? 14.789 1.682 -10.461 1 97.12 14 LYS B CA 1
ATOM 1109 C C . LYS B 1 14 ? 14.539 1.754 -11.969 1 97.12 14 LYS B C 1
ATOM 1111 O O . LYS B 1 14 ? 15.156 2.561 -12.664 1 97.12 14 LYS B O 1
ATOM 1116 N N . ASP B 1 15 ? 13.75 0.941 -12.508 1 98.25 15 ASP B N 1
ATOM 1117 C CA . ASP B 1 15 ? 13.391 0.868 -13.922 1 98.25 15 ASP B CA 1
ATOM 1118 C C . ASP B 1 15 ? 11.883 0.849 -14.109 1 98.25 15 ASP B C 1
ATOM 1120 O O . ASP B 1 15 ? 11.281 -0.216 -14.281 1 98.25 15 ASP B O 1
ATOM 1124 N N . ILE B 1 16 ? 11.305 2.02 -14.188 1 98.5 16 ILE B N 1
ATOM 1125 C CA . ILE B 1 16 ? 9.852 2.193 -14.148 1 98.5 16 ILE B CA 1
ATOM 1126 C C . ILE B 1 16 ? 9.227 1.544 -15.383 1 98.5 16 ILE B C 1
ATOM 1128 O O . ILE B 1 16 ? 8.227 0.828 -15.273 1 98.5 16 ILE B O 1
ATOM 1132 N N . ASP B 1 17 ? 9.773 1.759 -16.516 1 98.38 17 ASP B N 1
ATOM 1133 C CA . ASP B 1 17 ? 9.195 1.226 -17.75 1 98.38 17 ASP B CA 1
ATOM 1134 C C . ASP B 1 17 ? 9.148 -0.301 -17.719 1 98.38 17 ASP B C 1
ATOM 1136 O O . ASP B 1 17 ? 8.133 -0.904 -18.062 1 98.38 17 ASP B O 1
ATOM 1140 N N . ALA B 1 18 ? 10.266 -0.916 -17.344 1 98.44 18 ALA B N 1
ATOM 1141 C CA . ALA B 1 18 ? 10.305 -2.373 -17.25 1 98.44 18 ALA B CA 1
ATOM 1142 C C . ALA B 1 18 ? 9.289 -2.881 -16.234 1 98.44 18 ALA B C 1
ATOM 1144 O O . ALA B 1 18 ? 8.609 -3.883 -16.469 1 98.44 18 ALA B O 1
ATOM 1145 N N . LEU B 1 19 ? 9.219 -2.18 -15.125 1 98.62 19 LEU B N 1
ATOM 1146 C CA . LEU B 1 19 ? 8.305 -2.605 -14.07 1 98.62 19 LEU B CA 1
ATOM 1147 C C . LEU B 1 19 ? 6.852 -2.445 -14.516 1 98.62 19 LEU B C 1
ATOM 1149 O O . LEU B 1 19 ? 6.02 -3.318 -14.266 1 98.62 19 LEU B O 1
ATOM 1153 N N . LYS B 1 20 ? 6.547 -1.355 -15.164 1 98.69 20 LYS B N 1
ATOM 1154 C CA . LYS B 1 20 ? 5.199 -1.155 -15.695 1 98.69 20 LYS B CA 1
ATOM 1155 C C . LYS B 1 20 ? 4.809 -2.281 -16.656 1 98.69 20 LYS B C 1
ATOM 1157 O O . LYS B 1 20 ? 3.705 -2.818 -16.562 1 98.69 20 LYS B O 1
ATOM 1162 N N . ASN B 1 21 ? 5.664 -2.607 -17.562 1 98.69 21 ASN B N 1
ATOM 1163 C CA . ASN B 1 21 ? 5.402 -3.689 -18.5 1 98.69 21 ASN B CA 1
ATOM 1164 C C . ASN B 1 21 ? 5.199 -5.023 -17.797 1 98.69 21 ASN B C 1
ATOM 1166 O O . ASN B 1 21 ? 4.309 -5.797 -18.156 1 98.69 21 ASN B O 1
ATOM 1170 N N . TRP B 1 22 ? 6.059 -5.258 -16.812 1 98.81 22 TRP B N 1
ATOM 1171 C CA . TRP B 1 22 ? 5.938 -6.496 -16.047 1 98.81 22 TRP B CA 1
ATOM 1172 C C . TRP B 1 22 ? 4.582 -6.578 -15.352 1 98.81 22 TRP B C 1
ATOM 1174 O O . TRP B 1 22 ? 3.916 -7.613 -15.391 1 98.81 22 TRP B O 1
ATOM 1184 N N . TYR B 1 23 ? 4.133 -5.547 -14.617 1 98.81 23 TYR B N 1
ATOM 1185 C CA . TYR B 1 23 ? 2.855 -5.531 -13.906 1 98.81 23 TYR B CA 1
ATOM 1186 C C . TYR B 1 23 ? 1.693 -5.723 -14.875 1 98.81 23 TYR B C 1
ATOM 1188 O O . TYR B 1 23 ? 0.697 -6.367 -14.531 1 98.81 23 TYR B O 1
ATOM 1196 N N . LYS B 1 24 ? 1.823 -5.113 -16.047 1 98.69 24 LYS B N 1
ATOM 1197 C CA . LYS B 1 24 ? 0.792 -5.289 -17.062 1 98.69 24 LYS B CA 1
ATOM 1198 C C . LYS B 1 24 ? 0.697 -6.746 -17.5 1 98.69 24 LYS B C 1
ATOM 1200 O O . LYS B 1 24 ? -0.385 -7.336 -17.484 1 98.69 24 LYS B O 1
ATOM 1205 N N . GLU B 1 25 ? 1.79 -7.301 -17.875 1 98.5 25 GLU B N 1
ATOM 1206 C CA . GLU B 1 25 ? 1.818 -8.672 -18.359 1 98.5 25 GLU B CA 1
ATOM 1207 C C . GLU B 1 25 ? 1.458 -9.664 -17.266 1 98.5 25 GLU B C 1
ATOM 1209 O O . GLU B 1 25 ? 0.759 -10.656 -17.516 1 98.5 25 GLU B O 1
ATOM 1214 N N . THR B 1 26 ? 1.932 -9.438 -16.062 1 98.81 26 THR B N 1
ATOM 1215 C CA . THR B 1 26 ? 1.874 -10.422 -14.992 1 98.81 26 THR B CA 1
ATOM 1216 C C . THR B 1 26 ? 0.561 -10.312 -14.227 1 98.81 26 THR B C 1
ATOM 1218 O O . THR B 1 26 ? -0.045 -11.32 -13.867 1 98.81 26 THR B O 1
ATOM 1221 N N . LEU B 1 27 ? 0.104 -9.078 -13.992 1 98.69 27 LEU B N 1
ATOM 1222 C CA . LEU B 1 27 ? -1.039 -8.883 -13.109 1 98.69 27 LEU B CA 1
ATOM 1223 C C . LEU B 1 27 ? -2.182 -8.188 -13.844 1 98.69 27 LEU B C 1
ATOM 1225 O O . LEU B 1 27 ? -3.258 -7.984 -13.273 1 98.69 27 LEU B O 1
ATOM 1229 N N . GLY B 1 28 ? -1.957 -7.777 -15.07 1 98.31 28 GLY B N 1
ATOM 1230 C CA . GLY B 1 28 ? -2.977 -7.082 -15.844 1 98.31 28 GLY B CA 1
ATOM 1231 C C . GLY B 1 28 ? -3.146 -5.629 -15.43 1 98.31 28 GLY B C 1
ATOM 1232 O O . GLY B 1 28 ? -4.176 -5.016 -15.711 1 98.31 28 GLY B O 1
ATOM 1233 N N . ILE B 1 29 ? -2.197 -5.117 -14.695 1 98.5 29 ILE B N 1
ATOM 1234 C CA . ILE B 1 29 ? -2.27 -3.732 -14.25 1 98.5 29 ILE B CA 1
ATOM 1235 C C . ILE B 1 29 ? -1.583 -2.824 -15.266 1 98.5 29 ILE B C 1
ATOM 1237 O O . ILE B 1 29 ? -0.353 -2.797 -15.352 1 98.5 29 ILE B O 1
ATOM 1241 N N . SER B 1 30 ? -2.391 -2.117 -15.953 1 98.31 30 SER B N 1
ATOM 1242 C CA . SER B 1 30 ? -1.873 -1.152 -16.922 1 98.31 30 SER B CA 1
ATOM 1243 C C . SER B 1 30 ? -1.743 0.235 -16.297 1 98.31 30 SER B C 1
ATOM 1245 O O . SER B 1 30 ? -2.633 0.682 -15.57 1 98.31 30 SER B O 1
ATOM 1247 N N . MET B 1 31 ? -0.623 0.872 -16.609 1 98.44 31 MET B N 1
ATOM 1248 C CA . MET B 1 31 ? -0.359 2.197 -16.062 1 98.44 31 MET B CA 1
ATOM 1249 C C . MET B 1 31 ? -0.165 3.223 -17.172 1 98.44 31 MET B C 1
ATOM 1251 O O . MET B 1 31 ? 0.389 2.904 -18.219 1 98.44 31 MET B O 1
ATOM 1255 N N . GLY B 1 32 ? -0.566 4.41 -16.922 1 98.19 32 GLY B N 1
ATOM 1256 C CA . GLY B 1 32 ? -0.455 5.48 -17.891 1 98.19 32 GLY B CA 1
ATOM 1257 C C . GLY B 1 32 ? 0.927 6.105 -17.938 1 98.19 32 GLY B C 1
ATOM 1258 O O . GLY B 1 32 ? 1.854 5.625 -17.281 1 98.19 32 GLY B O 1
ATOM 1259 N N . ASP B 1 33 ? 1.038 7.184 -18.734 1 97.69 33 ASP B N 1
ATOM 1260 C CA . ASP B 1 33 ? 2.309 7.871 -18.938 1 97.69 33 ASP B CA 1
ATOM 1261 C C . ASP B 1 33 ? 2.785 8.539 -17.641 1 97.69 33 ASP B C 1
ATOM 1263 O O . ASP B 1 33 ? 3.979 8.805 -17.484 1 97.69 33 ASP B O 1
ATOM 1267 N N . TRP B 1 34 ? 1.869 8.766 -16.797 1 97.31 34 TRP B N 1
ATOM 1268 C CA . TRP B 1 34 ? 2.211 9.367 -15.516 1 97.31 34 TRP B CA 1
ATOM 1269 C C . TRP B 1 34 ? 2.703 8.32 -14.531 1 97.31 34 TRP B C 1
ATOM 1271 O O . TRP B 1 34 ? 2.754 8.57 -13.32 1 97.31 34 TRP B O 1
ATOM 1281 N N . ASN B 1 35 ? 2.936 7.07 -14.969 1 98.5 35 ASN B N 1
ATOM 1282 C CA . ASN B 1 35 ? 3.52 5.953 -14.234 1 98.5 35 ASN B CA 1
ATOM 1283 C C . A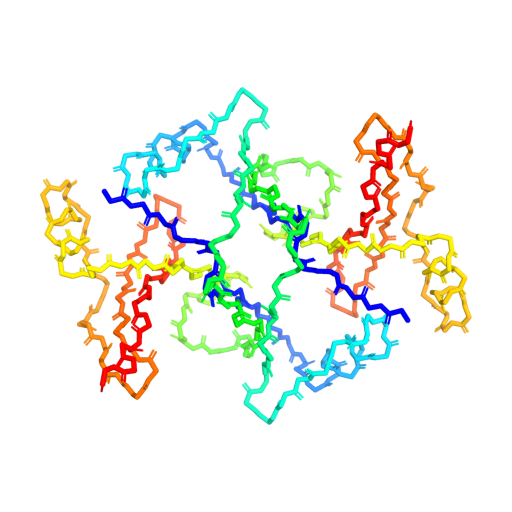SN B 1 35 ? 2.559 5.414 -13.18 1 98.5 35 ASN B C 1
ATOM 1285 O O . ASN B 1 35 ? 2.99 4.887 -12.148 1 98.5 35 ASN B O 1
ATOM 1289 N N . GLY B 1 36 ? 1.313 5.562 -13.383 1 98.69 36 GLY B N 1
ATOM 1290 C CA . GLY B 1 36 ? 0.35 5.09 -12.398 1 98.69 36 GLY B CA 1
ATOM 1291 C C . GLY B 1 36 ? -0.997 4.742 -13.008 1 98.69 36 GLY B C 1
ATOM 1292 O O . GLY B 1 36 ? -1.18 4.832 -14.227 1 98.69 36 GLY B O 1
ATOM 1293 N N . THR B 1 37 ? -1.826 4.195 -12.156 1 98.69 37 THR B N 1
ATOM 1294 C CA . THR B 1 37 ? -3.205 3.857 -12.492 1 98.69 37 THR B CA 1
ATOM 1295 C C . THR B 1 37 ? -4.117 4.035 -11.281 1 98.69 37 THR B C 1
ATOM 1297 O O . THR B 1 37 ? -3.641 4.258 -10.164 1 98.69 37 THR B O 1
ATOM 1300 N N . VAL B 1 38 ? -5.391 4.07 -11.539 1 97.88 38 VAL B N 1
ATOM 1301 C CA . VAL B 1 38 ? -6.391 4.102 -10.477 1 97.88 38 VAL B CA 1
ATOM 1302 C C . VAL B 1 38 ? -6.961 2.701 -10.266 1 97.88 38 VAL B C 1
ATOM 1304 O O . VAL B 1 38 ? -7.449 2.072 -11.203 1 97.88 38 VAL B O 1
ATOM 1307 N N . ILE B 1 39 ? -6.805 2.227 -9.094 1 97.38 39 ILE B N 1
ATOM 1308 C CA . ILE B 1 39 ? -7.414 0.951 -8.734 1 97.38 39 ILE B CA 1
ATOM 1309 C C . ILE B 1 39 ? -8.68 1.197 -7.918 1 97.38 39 ILE B C 1
ATOM 1311 O O . ILE B 1 39 ? -8.633 1.799 -6.844 1 97.38 39 ILE B O 1
ATOM 1315 N N . LYS B 1 40 ? -9.789 0.811 -8.453 1 95 40 LYS B N 1
ATOM 1316 C CA . LYS B 1 40 ? -11.047 0.814 -7.723 1 95 40 LYS B CA 1
ATOM 1317 C C . LYS B 1 40 ? -11.352 -0.562 -7.133 1 95 40 LYS B C 1
ATOM 1319 O O . LYS B 1 40 ? -11.555 -1.527 -7.871 1 95 40 LYS B O 1
ATOM 1324 N N . PRO B 1 41 ? -11.336 -0.589 -5.809 1 94.62 41 PRO B N 1
ATOM 1325 C CA . PRO B 1 41 ? -11.562 -1.897 -5.191 1 94.62 41 PRO B CA 1
ATOM 1326 C C . PRO B 1 41 ? -12.977 -2.43 -5.449 1 94.62 41 PRO B C 1
ATOM 1328 O O . PRO B 1 41 ? -13.93 -1.651 -5.523 1 94.62 41 PRO B O 1
ATOM 1331 N N . ASP B 1 42 ? -13.07 -3.748 -5.605 1 93.19 42 ASP B N 1
ATOM 1332 C CA . ASP B 1 42 ? -14.383 -4.387 -5.645 1 93.19 42 ASP B CA 1
ATOM 1333 C C . ASP B 1 42 ? -15.117 -4.211 -4.316 1 93.19 42 ASP B C 1
ATOM 1335 O O . ASP B 1 42 ? -14.492 -3.939 -3.287 1 93.19 42 ASP B O 1
ATOM 1339 N N . ALA B 1 43 ? -16.375 -4.402 -4.348 1 91.12 43 ALA B N 1
ATOM 1340 C CA . ALA B 1 43 ? -17.203 -4.184 -3.166 1 91.12 43 ALA B CA 1
ATOM 1341 C C . ALA B 1 43 ? -16.812 -5.129 -2.037 1 91.12 43 ALA B C 1
ATOM 1343 O O . ALA B 1 43 ? -16.938 -4.785 -0.859 1 91.12 43 ALA B O 1
ATOM 1344 N N . ASP B 1 44 ? -16.375 -6.301 -2.402 1 90.94 44 ASP B N 1
ATOM 1345 C CA . ASP B 1 44 ? -16.062 -7.301 -1.386 1 90.94 44 ASP B CA 1
ATOM 1346 C C . ASP B 1 44 ? -14.578 -7.281 -1.024 1 90.94 44 ASP B C 1
ATOM 1348 O O . ASP B 1 44 ? -14.094 -8.164 -0.313 1 90.94 44 ASP B O 1
ATOM 1352 N N . ASN B 1 45 ? -13.828 -6.309 -1.547 1 94.19 45 ASN B N 1
ATOM 1353 C CA . ASN B 1 45 ? -12.406 -6.18 -1.239 1 94.19 45 ASN B CA 1
ATOM 1354 C C . ASN B 1 45 ? -12.188 -5.734 0.204 1 94.19 45 ASN B C 1
ATOM 1356 O O . ASN B 1 45 ? -12.922 -4.895 0.72 1 94.19 45 ASN B O 1
ATOM 1360 N N . GLU B 1 46 ? -11.273 -6.32 0.871 1 93.88 46 GLU B N 1
ATOM 1361 C CA . GLU B 1 46 ? -10.734 -5.902 2.16 1 93.88 46 GLU B CA 1
ATOM 1362 C C . GLU B 1 46 ? -9.211 -5.844 2.123 1 93.88 46 GLU B C 1
ATOM 1364 O O . GLU B 1 46 ? -8.562 -6.715 1.538 1 93.88 46 GLU B O 1
ATOM 1369 N N . THR B 1 47 ? -8.727 -4.805 2.729 1 98 47 THR B N 1
ATOM 1370 C CA . THR B 1 47 ? -7.273 -4.652 2.754 1 98 47 THR B CA 1
ATOM 1371 C C . THR B 1 47 ? -6.734 -4.859 4.168 1 98 47 THR B C 1
ATOM 1373 O O . THR B 1 47 ? -7.102 -4.129 5.09 1 98 47 THR B O 1
ATOM 1376 N N . ILE B 1 48 ? -5.945 -5.863 4.336 1 98.5 48 ILE B N 1
ATOM 1377 C CA . ILE B 1 48 ? -5.211 -6.023 5.582 1 98.5 48 ILE B CA 1
ATOM 1378 C C . ILE B 1 48 ? -4.051 -5.031 5.629 1 98.5 48 ILE B C 1
ATOM 1380 O O . ILE B 1 48 ? -3.209 -5.008 4.727 1 98.5 48 ILE B O 1
ATOM 1384 N N . PHE B 1 49 ? -4.059 -4.148 6.562 1 98.88 49 PHE B N 1
ATOM 1385 C CA . PHE B 1 49 ? -2.938 -3.262 6.855 1 98.88 49 PHE B CA 1
ATOM 1386 C C . PHE B 1 49 ? -2.207 -3.709 8.117 1 98.88 49 PHE B C 1
ATOM 1388 O O . PHE B 1 49 ? -2.787 -3.73 9.203 1 98.88 49 PHE B O 1
ATOM 1395 N N . SER B 1 50 ? -0.985 -4.105 7.949 1 98.88 50 SER B N 1
ATOM 1396 C CA . SER B 1 50 ? -0.307 -4.707 9.094 1 98.88 50 SER B CA 1
ATOM 1397 C C . SER B 1 50 ? 1.177 -4.352 9.102 1 98.88 50 SER B C 1
ATOM 1399 O O . SER B 1 50 ? 1.749 -4.016 8.07 1 98.88 50 SER B O 1
ATOM 1401 N N . PHE B 1 51 ? 1.709 -4.379 10.297 1 98.75 51 PHE B N 1
ATOM 1402 C CA . PHE B 1 51 ? 3.137 -4.152 10.5 1 98.75 51 PHE B CA 1
ATOM 1403 C C . PHE B 1 51 ? 3.863 -5.469 10.75 1 98.75 51 PHE B C 1
ATOM 1405 O O . PHE B 1 51 ? 3.359 -6.336 11.469 1 98.75 51 PHE B O 1
ATOM 1412 N N . PHE B 1 52 ? 4.992 -5.598 10.148 1 98.5 52 PHE B N 1
ATOM 1413 C CA . PHE B 1 52 ? 5.91 -6.707 10.375 1 98.5 52 PHE B CA 1
ATOM 1414 C C . PHE B 1 52 ? 7.211 -6.219 11 1 98.5 52 PHE B C 1
ATOM 1416 O O . PHE B 1 52 ? 7.707 -5.145 10.656 1 98.5 52 PHE B O 1
ATOM 1423 N N . ASN B 1 53 ? 7.703 -7.047 11.859 1 96.88 53 ASN B N 1
ATOM 1424 C CA . ASN B 1 53 ? 8.984 -6.711 12.477 1 96.88 53 ASN B CA 1
ATOM 1425 C C . ASN B 1 53 ? 10.094 -6.613 11.438 1 96.88 53 ASN B C 1
ATOM 1427 O O . ASN B 1 53 ? 10.109 -7.367 10.461 1 96.88 53 ASN B O 1
ATOM 1431 N N . GLU B 1 54 ? 11.039 -5.766 11.727 1 95.19 54 GLU B N 1
ATOM 1432 C CA . GLU B 1 54 ? 12.125 -5.527 10.781 1 95.19 54 GLU B CA 1
ATOM 1433 C C . GLU B 1 54 ? 12.898 -6.809 10.492 1 95.19 54 GLU B C 1
ATOM 1435 O O . GLU B 1 54 ? 13.461 -6.973 9.406 1 95.19 54 GLU B O 1
ATOM 1440 N N . GLU B 1 55 ? 12.844 -7.762 11.406 1 94.56 55 GLU B N 1
ATOM 1441 C CA . GLU B 1 55 ? 13.625 -8.984 11.266 1 94.56 55 GLU B CA 1
ATOM 1442 C C . GLU B 1 55 ? 12.766 -10.133 10.75 1 94.56 55 GLU B C 1
ATOM 1444 O O . GLU B 1 55 ? 13.25 -11.258 10.602 1 94.56 55 GLU B O 1
ATOM 1449 N N . SER B 1 56 ? 11.508 -9.812 10.508 1 96.44 56 SER B N 1
ATOM 1450 C CA . SER B 1 56 ? 10.625 -10.875 10.031 1 96.44 56 SER B CA 1
ATOM 1451 C C . SER B 1 56 ? 11.133 -11.477 8.727 1 96.44 56 SER B C 1
ATOM 1453 O O . SER B 1 56 ? 11.609 -10.75 7.852 1 96.44 56 SER B O 1
ATOM 1455 N N . ASP B 1 57 ? 10.977 -12.773 8.578 1 96.25 57 ASP B N 1
ATOM 1456 C CA . ASP B 1 57 ? 11.398 -13.43 7.344 1 96.25 57 ASP B CA 1
ATOM 1457 C C . ASP B 1 57 ? 10.203 -13.688 6.426 1 96.25 57 ASP B C 1
ATOM 1459 O O . ASP B 1 57 ? 10.297 -14.469 5.477 1 96.25 57 ASP B O 1
ATOM 1463 N N . TYR B 1 58 ? 9.086 -13.086 6.68 1 97.19 58 TYR B N 1
ATOM 1464 C CA . TYR B 1 58 ? 7.875 -13.305 5.898 1 97.19 58 TYR B CA 1
ATOM 1465 C C . TYR B 1 58 ? 8.07 -12.844 4.457 1 97.19 58 TYR B C 1
ATOM 1467 O O . TYR B 1 58 ? 7.516 -13.438 3.529 1 97.19 58 TYR B O 1
ATOM 1475 N N . PHE B 1 59 ? 8.789 -11.844 4.227 1 97.62 59 PHE B N 1
ATOM 1476 C CA . PHE B 1 59 ? 9.289 -11.375 2.939 1 97.62 59 PHE B CA 1
ATOM 1477 C C . PHE B 1 59 ? 10.711 -10.844 3.07 1 97.62 59 PHE B C 1
ATOM 1479 O O . PHE B 1 59 ? 11.227 -10.711 4.18 1 97.62 59 PHE B O 1
ATOM 1486 N N . PRO B 1 60 ? 11.406 -10.586 1.964 1 96.62 60 PRO B N 1
ATOM 1487 C CA . PRO B 1 60 ? 12.828 -10.25 2.039 1 96.62 60 PRO B CA 1
ATOM 1488 C C . PRO B 1 60 ? 13.109 -9.062 2.953 1 96.62 60 PRO B C 1
ATOM 1490 O O . PRO B 1 60 ? 12.391 -8.062 2.908 1 96.62 60 PRO B O 1
ATOM 1493 N N . GLU B 1 61 ? 14.141 -9.18 3.697 1 93.19 61 GLU B N 1
ATOM 1494 C CA . GLU B 1 61 ? 14.445 -8.219 4.754 1 93.19 61 GLU B CA 1
ATOM 1495 C C . GLU B 1 61 ? 14.703 -6.828 4.184 1 93.19 61 GLU B C 1
ATOM 1497 O O . GLU B 1 61 ? 14.422 -5.82 4.836 1 93.19 61 GLU B O 1
ATOM 1502 N N . GLU B 1 62 ? 15.219 -6.781 3 1 93.06 62 GLU B N 1
ATOM 1503 C CA . GLU B 1 62 ? 15.578 -5.5 2.4 1 93.06 62 GLU B CA 1
ATOM 1504 C C . GLU B 1 62 ? 14.352 -4.777 1.86 1 93.06 62 GLU B C 1
ATOM 1506 O O . GLU B 1 62 ? 14.43 -3.605 1.486 1 93.06 62 GLU B O 1
ATOM 1511 N N . GLN B 1 63 ? 13.258 -5.5 1.835 1 95.5 63 GLN B N 1
ATOM 1512 C CA . GLN B 1 63 ? 12.008 -4.934 1.351 1 95.5 63 GLN B CA 1
ATOM 1513 C C . GLN B 1 63 ? 11.203 -4.309 2.492 1 95.5 63 GLN B C 1
ATOM 1515 O O . GLN B 1 63 ? 10.906 -4.977 3.486 1 95.5 63 GLN B O 1
ATOM 1520 N N . SER B 1 64 ? 10.836 -3.082 2.324 1 96.12 64 SER B N 1
ATOM 1521 C CA . SER B 1 64 ? 10.188 -2.383 3.43 1 96.12 64 SER B CA 1
ATOM 1522 C C . SER B 1 64 ? 8.68 -2.588 3.402 1 96.12 64 SER B C 1
ATOM 1524 O O . SER B 1 64 ? 7.988 -2.295 4.383 1 96.12 64 SER B O 1
ATOM 1526 N N . VAL B 1 65 ? 8.125 -3.074 2.24 1 98.5 65 VAL B N 1
ATOM 1527 C CA . VAL B 1 65 ? 6.691 -3.268 2.088 1 98.5 65 VAL B CA 1
ATOM 1528 C C . VAL B 1 65 ? 6.422 -4.48 1.201 1 98.5 65 VAL B C 1
ATOM 1530 O O . VAL B 1 65 ? 7.133 -4.707 0.217 1 98.5 65 VAL B O 1
ATOM 1533 N N . MET B 1 66 ? 5.551 -5.273 1.586 1 98.81 66 MET B N 1
ATOM 1534 C CA . MET B 1 66 ? 5 -6.277 0.684 1 98.81 66 MET B CA 1
ATOM 1535 C C . MET B 1 66 ? 3.535 -5.988 0.374 1 98.81 66 MET B C 1
ATOM 1537 O O . MET B 1 66 ? 2.744 -5.723 1.282 1 98.81 66 MET B O 1
ATOM 1541 N N . LEU B 1 67 ? 3.207 -5.977 -0.902 1 98.88 67 LEU B N 1
ATOM 1542 C CA . LEU B 1 67 ? 1.824 -5.801 -1.328 1 98.88 67 LEU B CA 1
ATOM 1543 C C . LEU B 1 67 ? 1.156 -7.148 -1.578 1 98.88 67 LEU B C 1
ATOM 1545 O O . LEU B 1 67 ? 1.791 -8.078 -2.086 1 98.88 67 LEU B O 1
ATOM 1549 N N . ASN B 1 68 ? -0.002 -7.234 -1.187 1 98.88 68 ASN B N 1
ATOM 1550 C CA . ASN B 1 68 ? -0.896 -8.352 -1.476 1 98.88 68 ASN B CA 1
ATOM 1551 C C . ASN B 1 68 ? -2.061 -7.918 -2.363 1 98.88 68 ASN B C 1
ATOM 1553 O O . ASN B 1 68 ? -2.715 -6.91 -2.09 1 98.88 68 ASN B O 1
ATOM 1557 N N . PHE B 1 69 ? -2.285 -8.594 -3.447 1 98.81 69 PHE B N 1
ATOM 1558 C CA . PHE B 1 69 ? -3.434 -8.352 -4.312 1 98.81 69 PHE B CA 1
ATOM 1559 C C . PHE B 1 69 ? -4.48 -9.445 -4.145 1 98.81 69 PHE B C 1
ATOM 1561 O O . PHE B 1 69 ? -4.164 -10.633 -4.219 1 98.81 69 PHE B O 1
ATOM 1568 N N . GLN B 1 70 ? -5.688 -8.977 -3.904 1 98.31 70 GLN B N 1
ATOM 1569 C CA . GLN B 1 70 ? -6.809 -9.914 -3.816 1 98.31 70 GLN B CA 1
ATOM 1570 C C . GLN B 1 70 ? -7.312 -10.297 -5.203 1 98.31 70 GLN B C 1
ATOM 1572 O O . GLN B 1 70 ? -7.473 -9.43 -6.074 1 98.31 70 GLN B O 1
ATOM 1577 N N . VAL B 1 71 ? -7.531 -11.594 -5.453 1 98.25 71 VAL B N 1
ATOM 1578 C CA . VAL B 1 71 ? -8.016 -12.062 -6.746 1 98.25 71 VAL B CA 1
ATOM 1579 C C . VAL B 1 71 ? -9.094 -13.117 -6.547 1 98.25 71 VAL B C 1
ATOM 1581 O O . VAL B 1 71 ? -9.406 -13.492 -5.41 1 98.25 71 VAL B O 1
ATOM 1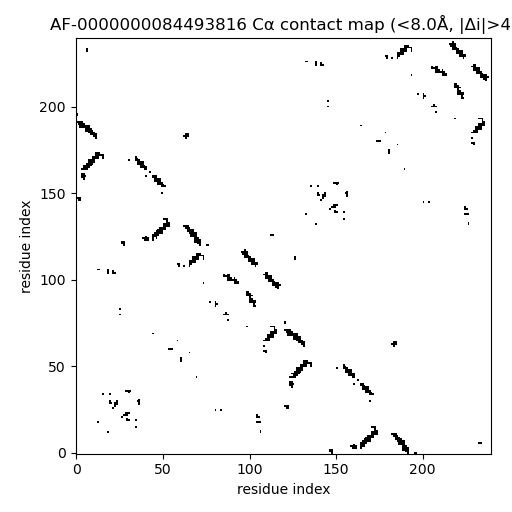584 N N . GLU B 1 72 ? -9.734 -13.484 -7.652 1 96.5 72 GLU B N 1
ATOM 1585 C CA . GLU B 1 72 ? -10.523 -14.703 -7.75 1 96.5 72 GLU B CA 1
ATOM 1586 C C . GLU B 1 72 ? -9.82 -15.742 -8.625 1 96.5 72 GLU B C 1
ATOM 1588 O O . GLU B 1 72 ? -8.938 -15.406 -9.414 1 96.5 72 GLU B O 1
ATOM 1593 N N . GLU B 1 73 ? -10.211 -17.047 -8.383 1 96.38 73 GLU B N 1
ATOM 1594 C CA . GLU B 1 73 ? -9.711 -18.141 -9.211 1 96.38 73 GLU B CA 1
ATOM 1595 C C . GLU B 1 73 ? -8.195 -18.234 -9.156 1 96.38 73 GLU B C 1
ATOM 1597 O O . GLU B 1 73 ? -7.527 -18.234 -10.195 1 96.38 73 GLU B O 1
ATOM 1602 N N . ILE B 1 74 ? -7.652 -18.391 -8.008 1 98.06 74 ILE B N 1
ATOM 1603 C CA . ILE B 1 74 ? -6.215 -18.344 -7.781 1 98.06 74 ILE B CA 1
ATOM 1604 C C . ILE B 1 74 ? -5.531 -19.453 -8.586 1 98.06 74 ILE B C 1
ATOM 1606 O O . ILE B 1 74 ? -4.387 -19.297 -9.023 1 98.06 74 ILE B O 1
ATOM 1610 N N . GLU B 1 75 ? -6.227 -20.547 -8.891 1 97.94 75 GLU B N 1
ATOM 1611 C CA . GLU B 1 75 ? -5.664 -21.594 -9.727 1 97.94 75 GLU B CA 1
ATOM 1612 C C . GLU B 1 75 ? -5.391 -21.078 -11.141 1 97.94 75 GLU B C 1
ATOM 1614 O O . GLU B 1 75 ? -4.379 -21.438 -11.75 1 97.94 75 GLU B O 1
ATOM 1619 N N . ALA B 1 76 ? -6.324 -20.328 -11.617 1 98.5 76 ALA B N 1
ATOM 1620 C CA . ALA B 1 76 ? -6.129 -19.734 -12.93 1 98.5 76 ALA B CA 1
ATOM 1621 C C . ALA B 1 76 ? -4.922 -18.797 -12.938 1 98.5 76 ALA B C 1
ATOM 1623 O O . ALA B 1 76 ? -4.184 -18.734 -13.922 1 98.5 76 ALA B O 1
ATOM 1624 N N . TRP B 1 77 ? -4.715 -18.062 -11.852 1 98.69 77 TRP B N 1
ATOM 1625 C CA . TRP B 1 77 ? -3.551 -17.188 -11.727 1 98.69 77 TRP B CA 1
ATOM 1626 C C . TRP B 1 77 ? -2.26 -18 -11.711 1 98.69 77 TRP B C 1
ATOM 1628 O O . TRP B 1 77 ? -1.274 -17.625 -12.352 1 98.69 77 TRP B O 1
ATOM 1638 N N . MET B 1 78 ? -2.252 -19.109 -11 1 98.62 78 MET B N 1
ATOM 1639 C CA . MET B 1 78 ? -1.075 -19.969 -10.977 1 98.62 78 MET B CA 1
ATOM 1640 C C . MET B 1 78 ? -0.748 -20.484 -12.375 1 98.62 78 MET B C 1
ATOM 1642 O O . MET B 1 78 ? 0.419 -20.531 -12.766 1 98.62 78 MET B O 1
ATOM 1646 N N . GLU B 1 79 ? -1.789 -20.891 -13.047 1 98.62 79 GLU B N 1
ATOM 1647 C CA . GLU B 1 79 ? -1.598 -21.328 -14.422 1 98.62 79 GLU B CA 1
ATOM 1648 C C . GLU B 1 79 ? -1.032 -20.219 -15.289 1 98.62 79 GLU B C 1
ATOM 1650 O O . GLU B 1 79 ? -0.124 -20.438 -16.094 1 98.62 79 GLU B O 1
ATOM 1655 N N . HIS B 1 80 ? -1.621 -19.062 -15.148 1 98.75 80 HIS B N 1
ATOM 1656 C CA . HIS B 1 80 ? -1.151 -17.891 -15.883 1 98.75 80 HIS B CA 1
ATOM 1657 C C . HIS B 1 80 ? 0.32 -17.625 -15.594 1 98.75 80 HIS B C 1
ATOM 1659 O O . HIS B 1 80 ? 1.12 -17.453 -16.516 1 98.75 80 HIS B O 1
ATOM 1665 N N . PHE B 1 81 ? 0.723 -17.578 -14.281 1 98.81 81 PHE B N 1
ATOM 1666 C CA . PHE B 1 81 ? 2.109 -17.328 -13.906 1 98.81 81 PHE B CA 1
ATOM 1667 C C . PHE B 1 81 ? 3.035 -18.375 -14.516 1 98.81 81 PHE B C 1
ATOM 1669 O O . PHE B 1 81 ? 4.102 -18.031 -15.031 1 98.81 81 PHE B O 1
ATOM 1676 N N . ASN B 1 82 ? 2.588 -19.594 -14.453 1 98.56 82 ASN B N 1
ATOM 1677 C CA . ASN B 1 82 ? 3.365 -20.672 -15.055 1 98.56 82 ASN B CA 1
ATOM 1678 C C . ASN 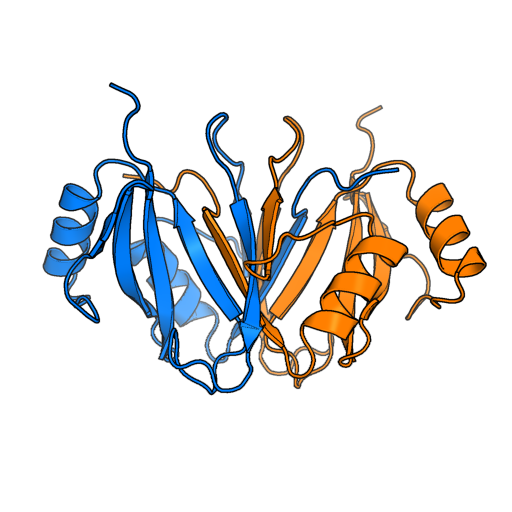B 1 82 ? 3.549 -20.453 -16.547 1 98.56 82 ASN B C 1
ATOM 1680 O O . ASN B 1 82 ? 4.66 -20.578 -17.078 1 98.56 82 ASN B O 1
ATOM 1684 N N . ARG B 1 83 ? 2.506 -20.125 -17.25 1 98.44 83 ARG B N 1
ATOM 1685 C CA . ARG B 1 83 ? 2.516 -19.938 -18.688 1 98.44 83 ARG B CA 1
ATOM 1686 C C . ARG B 1 83 ? 3.486 -18.828 -19.094 1 98.44 83 ARG B C 1
ATOM 1688 O O . ARG B 1 83 ? 4.172 -18.938 -20.109 1 98.44 83 ARG B O 1
ATOM 1695 N N . ILE B 1 84 ? 3.531 -17.812 -18.297 1 98.38 84 ILE B N 1
ATOM 1696 C CA . ILE B 1 84 ? 4.348 -16.672 -18.703 1 98.38 84 ILE B CA 1
ATOM 1697 C C . ILE B 1 84 ? 5.723 -16.766 -18.047 1 98.38 84 ILE B C 1
ATOM 1699 O O . ILE B 1 84 ? 6.504 -15.812 -18.094 1 98.38 84 ILE B O 1
ATOM 1703 N N . GLY B 1 85 ? 6.016 -17.797 -17.344 1 98.38 85 GLY B N 1
ATOM 1704 C CA . GLY B 1 85 ? 7.352 -18.078 -16.844 1 98.38 85 GLY B CA 1
ATOM 1705 C C . GLY B 1 85 ? 7.656 -17.391 -15.523 1 98.38 85 GLY B C 1
ATOM 1706 O O . GLY B 1 85 ? 8.812 -17.078 -15.234 1 98.38 85 GLY B O 1
ATOM 1707 N N . ILE B 1 86 ? 6.719 -17.109 -14.719 1 98.56 86 ILE B N 1
ATOM 1708 C CA . ILE B 1 86 ? 6.898 -16.547 -13.383 1 98.56 86 ILE B CA 1
ATOM 1709 C C . ILE B 1 86 ? 6.719 -17.625 -12.328 1 98.56 86 ILE B C 1
ATOM 1711 O O . ILE B 1 86 ? 5.598 -18.078 -12.07 1 98.56 86 ILE B O 1
ATOM 1715 N N . PRO B 1 87 ? 7.762 -18.031 -11.742 1 98.12 87 PRO B N 1
ATOM 1716 C CA . PRO B 1 87 ? 7.645 -19.109 -10.758 1 98.12 87 PRO B CA 1
ATOM 1717 C C . PRO B 1 87 ? 7.062 -18.625 -9.43 1 98.12 87 PRO B C 1
ATOM 1719 O O . PRO B 1 87 ? 7.277 -17.484 -9.039 1 98.12 87 PRO B O 1
ATOM 1722 N N . LEU B 1 88 ? 6.391 -19.531 -8.773 1 98.81 88 LEU B N 1
ATOM 1723 C CA . LEU B 1 88 ? 6.027 -19.281 -7.383 1 98.81 88 LEU B CA 1
ATOM 1724 C C . LEU B 1 88 ? 7.254 -19.359 -6.477 1 98.81 88 LEU B C 1
ATOM 1726 O O . LEU B 1 88 ? 8.148 -20.172 -6.703 1 98.81 88 LEU B O 1
ATOM 1730 N N . LEU B 1 89 ? 7.219 -18.562 -5.496 1 98.62 89 LEU B N 1
ATOM 1731 C CA . LEU B 1 89 ? 8.375 -18.5 -4.609 1 98.62 89 LEU B CA 1
ATOM 1732 C C . LEU B 1 89 ? 8.32 -19.594 -3.557 1 98.62 89 LEU B C 1
ATOM 1734 O O . LEU B 1 89 ? 9.352 -19.953 -2.977 1 98.62 89 LEU B O 1
ATOM 1738 N N . LYS B 1 90 ? 7.215 -20.094 -3.213 1 97.75 90 LYS B N 1
ATOM 1739 C CA . LYS B 1 90 ? 6.957 -21.203 -2.295 1 97.75 90 LYS B CA 1
ATOM 1740 C C . LYS B 1 90 ? 5.625 -21.875 -2.602 1 97.75 90 LYS B C 1
ATOM 1742 O O . LYS B 1 90 ? 4.867 -21.406 -3.455 1 97.75 90 LYS B O 1
ATOM 1747 N N . GLU B 1 91 ? 5.395 -22.984 -1.935 1 98.12 91 GLU B N 1
ATOM 1748 C CA . GLU B 1 91 ? 4.137 -23.688 -2.141 1 98.12 91 GLU B CA 1
ATOM 1749 C C . GLU B 1 91 ? 2.947 -22.844 -1.688 1 98.12 91 GLU B C 1
ATOM 1751 O O . GLU B 1 91 ? 3.037 -22.109 -0.7 1 98.12 91 GLU B O 1
ATOM 1756 N N . PRO B 1 92 ? 1.847 -23.016 -2.443 1 98.56 92 PRO B N 1
ATOM 1757 C CA . PRO B 1 92 ? 0.64 -22.312 -1.998 1 98.56 92 PRO B CA 1
ATOM 1758 C C . PRO B 1 92 ? 0.273 -22.625 -0.551 1 98.56 92 PRO B C 1
ATOM 1760 O O . PRO B 1 92 ? 0.46 -23.75 -0.096 1 98.56 92 PRO B O 1
ATOM 1763 N N . GLU B 1 93 ? -0.192 -21.578 0.106 1 98.25 93 GLU B N 1
ATOM 1764 C CA . GLU B 1 93 ? -0.691 -21.781 1.464 1 98.25 93 GLU B CA 1
ATOM 1765 C C . GLU B 1 93 ? -2.211 -21.641 1.517 1 98.25 93 GLU B C 1
ATOM 1767 O O . GLU B 1 93 ? -2.775 -20.688 0.998 1 98.25 93 GLU B O 1
ATOM 1772 N N . LYS B 1 94 ? -2.83 -22.656 2.123 1 97.44 94 LYS B N 1
ATOM 1773 C CA . LYS B 1 94 ? -4.27 -22.625 2.352 1 97.44 94 LYS B CA 1
ATOM 1774 C C . LYS B 1 94 ? -4.59 -22.469 3.838 1 97.44 94 LYS B C 1
ATOM 1776 O O . LYS B 1 94 ? -3.965 -23.125 4.676 1 97.44 94 LYS B O 1
ATOM 1781 N N . SER B 1 95 ? -5.441 -21.547 4.125 1 96.12 95 SER B N 1
ATOM 1782 C CA . SER B 1 95 ? -5.848 -21.297 5.504 1 96.12 95 SER B CA 1
ATOM 1783 C C . SER B 1 95 ? -7.336 -20.969 5.59 1 96.12 95 SER B C 1
ATOM 1785 O O . SER B 1 95 ? -8.055 -21.062 4.59 1 96.12 95 SER B O 1
ATOM 1787 N N . GLU B 1 96 ? -7.812 -20.688 6.809 1 95.38 96 GLU B N 1
ATOM 1788 C CA . GLU B 1 96 ? -9.211 -20.297 6.996 1 95.38 96 GLU B CA 1
ATOM 1789 C C . GLU B 1 96 ? -9.492 -18.953 6.332 1 95.38 96 GLU B C 1
ATOM 1791 O O . GLU B 1 96 ? -10.656 -18.594 6.098 1 95.38 96 GLU B O 1
ATOM 1796 N N . TYR B 1 97 ? -8.461 -18.25 5.949 1 95.44 97 TYR B N 1
ATOM 1797 C CA . TYR B 1 97 ? -8.641 -16.922 5.363 1 95.44 97 TYR B CA 1
ATOM 1798 C C . TYR B 1 97 ? -8.594 -16.984 3.84 1 95.44 97 TYR B C 1
ATOM 1800 O O . TYR B 1 97 ? -8.859 -15.992 3.16 1 95.44 97 TYR B O 1
ATOM 1808 N N . GLY B 1 98 ? -8.188 -18.156 3.324 1 97.38 98 GLY B N 1
ATOM 1809 C CA . GLY B 1 98 ? -8.117 -18.312 1.881 1 97.38 98 GLY B CA 1
ATOM 1810 C C . GLY B 1 98 ? -6.809 -18.906 1.407 1 97.38 98 GLY B C 1
ATOM 1811 O O . GLY B 1 98 ? -6.117 -19.594 2.17 1 97.38 98 GLY B O 1
ATOM 1812 N N . THR B 1 99 ? -6.578 -18.781 0.162 1 98.44 99 THR B N 1
ATOM 1813 C CA . THR B 1 99 ? -5.371 -19.312 -0.463 1 98.44 99 THR B CA 1
ATOM 1814 C C . THR B 1 99 ? -4.402 -18.188 -0.819 1 98.44 99 THR B C 1
ATOM 1816 O O . THR B 1 99 ? -4.82 -17.141 -1.321 1 98.44 99 THR B O 1
ATOM 1819 N N . PHE B 1 100 ? -3.143 -18.406 -0.515 1 98.75 100 PHE B N 1
ATOM 1820 C CA . PHE B 1 100 ? -2.088 -17.438 -0.75 1 98.75 100 PHE B CA 1
ATOM 1821 C C . PHE B 1 100 ? -0.996 -18.016 -1.639 1 98.75 100 PHE B C 1
ATOM 1823 O O . PHE B 1 100 ? -0.592 -19.172 -1.46 1 98.75 100 PHE B O 1
ATOM 1830 N N . ILE B 1 101 ? -0.531 -17.281 -2.553 1 98.88 101 ILE B N 1
ATOM 1831 C CA . ILE B 1 101 ? 0.664 -17.625 -3.322 1 98.88 101 ILE B CA 1
ATOM 1832 C C . ILE B 1 101 ? 1.576 -16.391 -3.412 1 98.88 101 ILE B C 1
ATOM 1834 O O . ILE B 1 101 ? 1.149 -15.273 -3.135 1 98.88 101 ILE B O 1
ATOM 1838 N N . TRP B 1 102 ? 2.848 -16.594 -3.74 1 98.94 102 TRP B N 1
ATOM 1839 C CA . TRP B 1 102 ? 3.846 -15.523 -3.77 1 98.94 102 TRP B CA 1
ATOM 1840 C C . TRP B 1 102 ? 4.664 -15.578 -5.055 1 98.94 102 TRP B C 1
ATOM 1842 O O . TRP B 1 102 ? 5.082 -16.656 -5.484 1 98.94 102 TRP B O 1
ATOM 1852 N N . ILE B 1 103 ? 4.852 -14.461 -5.594 1 98.88 103 ILE B N 1
ATOM 1853 C CA . ILE B 1 103 ? 5.75 -14.281 -6.73 1 98.88 103 ILE B CA 1
ATOM 1854 C C . ILE B 1 103 ? 6.699 -13.117 -6.453 1 98.88 103 ILE B C 1
ATOM 1856 O O . ILE B 1 103 ? 6.625 -12.484 -5.398 1 98.88 103 ILE B O 1
ATOM 1860 N N . SER B 1 104 ? 7.605 -12.852 -7.367 1 98.69 104 SER B N 1
ATOM 1861 C CA . SER B 1 104 ? 8.539 -11.742 -7.242 1 98.69 104 SER B CA 1
ATOM 1862 C C . SER B 1 104 ? 8.547 -10.883 -8.5 1 98.69 104 SER B C 1
ATOM 1864 O O . SER B 1 104 ? 8.516 -11.398 -9.617 1 98.69 104 SER B O 1
ATOM 1866 N N . ASP B 1 105 ? 8.523 -9.57 -8.289 1 98.44 105 ASP B N 1
ATOM 1867 C CA . ASP B 1 105 ? 8.656 -8.695 -9.453 1 98.44 105 ASP B CA 1
ATOM 1868 C C . ASP B 1 105 ? 10.117 -8.578 -9.891 1 98.44 105 ASP B C 1
ATOM 1870 O O . ASP B 1 105 ? 11.008 -9.148 -9.25 1 98.44 105 ASP B O 1
ATOM 1874 N N . PRO B 1 106 ? 10.477 -7.926 -10.961 1 97.81 106 PRO B N 1
ATOM 1875 C CA . PRO B 1 106 ? 11.836 -7.906 -11.523 1 97.81 106 PRO B CA 1
ATOM 1876 C C . PRO B 1 106 ? 12.844 -7.242 -10.594 1 97.81 106 PRO B C 1
ATOM 1878 O O . PRO B 1 106 ? 14.055 -7.387 -10.781 1 97.81 106 PRO B O 1
ATOM 1881 N N . GLU B 1 107 ? 12.344 -6.473 -9.664 1 97.5 107 GLU B N 1
ATOM 1882 C CA . GLU B 1 107 ? 13.25 -5.785 -8.742 1 97.5 107 GLU B CA 1
ATOM 1883 C C . GLU B 1 107 ? 13.406 -6.562 -7.438 1 97.5 107 GLU B C 1
ATOM 1885 O O . GLU B 1 107 ? 14.008 -6.066 -6.484 1 97.5 107 GLU B O 1
ATOM 1890 N N . GLY B 1 108 ? 12.844 -7.762 -7.406 1 97.38 108 GLY B N 1
ATOM 1891 C CA . GLY B 1 108 ? 13.055 -8.648 -6.277 1 97.38 108 GLY B CA 1
ATOM 1892 C C . GLY B 1 108 ? 12 -8.5 -5.199 1 97.38 108 GLY B C 1
ATOM 1893 O O . GLY B 1 108 ? 12.07 -9.164 -4.16 1 97.38 108 GLY B O 1
ATOM 1894 N N . ARG B 1 109 ? 11.016 -7.727 -5.395 1 97.94 109 ARG B N 1
ATOM 1895 C CA . ARG B 1 109 ? 9.953 -7.551 -4.406 1 97.94 109 ARG B CA 1
ATOM 1896 C C . ARG B 1 109 ? 8.977 -8.727 -4.434 1 97.94 109 ARG B C 1
ATOM 1898 O O . ARG B 1 109 ? 8.523 -9.141 -5.5 1 97.94 109 ARG B O 1
ATOM 1905 N N . TRP B 1 110 ? 8.797 -9.219 -3.229 1 98.81 110 TRP B N 1
ATOM 1906 C CA . TRP B 1 110 ? 7.762 -10.242 -3.125 1 98.81 110 TRP B CA 1
ATOM 1907 C C . TRP B 1 110 ? 6.371 -9.625 -3.244 1 98.81 110 TRP B C 1
ATOM 1909 O O . TRP B 1 110 ? 6.105 -8.562 -2.686 1 98.81 110 TRP B O 1
ATOM 1919 N N . ILE B 1 111 ? 5.566 -10.289 -3.973 1 98.94 111 ILE B N 1
ATOM 1920 C CA . ILE B 1 111 ? 4.156 -9.953 -4.125 1 98.94 111 ILE B CA 1
ATOM 1921 C C . ILE B 1 111 ? 3.295 -11.141 -3.705 1 98.94 111 ILE B C 1
ATOM 1923 O O . ILE B 1 111 ? 3.531 -12.273 -4.145 1 98.94 111 ILE B O 1
ATOM 1927 N N . GLU B 1 112 ? 2.422 -10.891 -2.859 1 98.94 112 GLU B N 1
ATOM 1928 C CA . GLU B 1 112 ? 1.468 -11.914 -2.432 1 98.94 112 GLU B CA 1
ATOM 1929 C C . GLU B 1 112 ? 0.161 -11.805 -3.211 1 98.94 112 GLU B C 1
ATOM 1931 O O . GLU B 1 112 ? -0.311 -10.703 -3.5 1 98.94 112 GLU B O 1
ATOM 1936 N N . ILE B 1 113 ? -0.37 -12.914 -3.635 1 98.88 113 ILE B N 1
ATOM 1937 C CA . ILE B 1 113 ? -1.685 -13.023 -4.258 1 98.88 113 ILE B CA 1
ATOM 1938 C C . ILE B 1 113 ? -2.621 -13.82 -3.352 1 98.88 113 ILE B C 1
ATOM 1940 O O . ILE B 1 113 ? -2.246 -14.867 -2.826 1 98.88 113 ILE B O 1
ATOM 1944 N N . TRP B 1 114 ? -3.795 -13.312 -3.205 1 98.81 114 TRP B N 1
ATOM 1945 C CA . TRP B 1 114 ? -4.695 -13.859 -2.197 1 98.81 114 TRP B CA 1
ATOM 1946 C C . TRP B 1 114 ? -6.09 -14.078 -2.775 1 98.81 114 TRP B C 1
ATOM 1948 O O . TRP B 1 114 ? -6.668 -13.164 -3.375 1 98.81 114 TRP B O 1
ATOM 1958 N N . GLU B 1 115 ? -6.621 -15.227 -2.691 1 98.38 115 GLU B N 1
ATOM 1959 C CA . GLU B 1 115 ? -8.031 -15.508 -2.914 1 98.38 115 GLU B CA 1
ATOM 1960 C C . GLU B 1 115 ? -8.758 -15.781 -1.599 1 98.38 115 GLU B C 1
ATOM 1962 O O . GLU B 1 115 ? -8.453 -16.75 -0.904 1 98.38 115 GLU B O 1
ATOM 1967 N N . LYS B 1 116 ? -9.625 -14.883 -1.298 1 96.06 116 LYS B N 1
ATOM 1968 C CA . LYS B 1 116 ? -10.414 -15.023 -0.078 1 96.06 116 LYS B CA 1
ATOM 1969 C C . LYS B 1 116 ? -11.273 -16.281 -0.118 1 96.06 116 LYS B C 1
ATOM 1971 O O . LYS B 1 116 ? -11.844 -16.625 -1.158 1 96.06 116 LYS B O 1
ATOM 1976 N N . LYS B 1 117 ? -11.367 -16.953 1.056 1 92 117 LYS B N 1
ATOM 1977 C CA . LYS B 1 117 ? -12.188 -18.141 1.147 1 92 117 LYS B CA 1
ATOM 1978 C C . LYS B 1 117 ? -13.664 -17.828 0.912 1 92 117 LYS B C 1
ATOM 1980 O O . LYS B 1 117 ? -14.188 -16.859 1.471 1 92 117 LYS B O 1
ATOM 1985 N N . SER B 1 118 ? -14.242 -18.531 -0.076 1 78.75 118 SER B N 1
ATOM 1986 C CA . SER B 1 118 ? -15.664 -18.359 -0.362 1 78.75 118 SER B CA 1
ATOM 1987 C C . SER B 1 118 ? -16.531 -18.812 0.809 1 78.75 118 SER B C 1
ATOM 1989 O O . SER B 1 118 ? -16.234 -19.844 1.44 1 78.75 118 SER B O 1
ATOM 1991 N N . LEU B 1 119 ? -17.328 -17.875 1.424 1 62.38 119 LEU B N 1
ATOM 1992 C CA . LEU B 1 119 ? -18.281 -18.297 2.447 1 62.38 119 LEU B CA 1
ATOM 1993 C C . LEU B 1 119 ? -19.281 -19.297 1.882 1 62.38 119 LEU B C 1
ATOM 1995 O O . LEU B 1 119 ? -20.203 -19.719 2.574 1 62.38 119 LEU B O 1
ATOM 1999 N N . ASN B 1 120 ? -18.953 -20.031 0.919 1 45.25 120 ASN B N 1
ATOM 2000 C CA . ASN B 1 120 ? -20.047 -20.953 0.631 1 45.25 120 ASN B CA 1
ATOM 2001 C C . ASN B 1 120 ? -20.328 -21.875 1.813 1 45.25 120 ASN B C 1
ATOM 2003 O O . ASN B 1 120 ? -19.391 -22.344 2.482 1 45.25 120 ASN B O 1
#

Radius of gyration: 17.64 Å; Cα contacts (8 Å, |Δi|>4): 511; chains: 2; bounding box: 36×47×38 Å

Organism: NCBI:txid1637975